Protein AF-A0A914UP60-F1 (afdb_monomer_lite)

pLDDT: mean 73.03, std 19.44, range [35.25, 98.69]

Radius of gyration: 39.08 Å; chains: 1; bounding box: 112×36×97 Å

InterPro domains:
  IPR002557 Chitin binding domain [PF01607] (133-188)
  IPR002557 Chitin binding domain [PS50940] (130-191)
  IPR002557 Chitin binding domain [SM00494] (131-191)
  IPR036508 Chitin binding domain superfamily [SSF57625] (130-190)

Organism: NCBI:txid2011161

Secondary structure (DSSP, 8-state):
--SSHHHHHHTTS---------THHHHHHHHHHHHHHHHHHHHHHHHHHHHHHHHHHHHHHHHHHHHHHHHHHHHHHHHHHHHHHHTS----PPPPP-PPP----PPPPPPPPPP---TT-SSSHHHHHHTTTTTS-TT-EEE-SS-TTSSEEEEEETTEEEEEEPPTT-EEETTTTEEE-GGG-S-SS---------

Foldseek 3Di:
DPPPPVVVVVVPPPPPDDPPDPPPPVVVVVVVVVVVVVVVVVVVVVVVVVVVVVVVVVVVVVVVVVVVVVVVVVVVVVVVVVVVVVPPDDDPPDDDDDDDDDDDDDDDDDDDDDPPPDPVLPPVQVVLQQQVQQPPDQQDKAFRQSDLQQQWIWGHHPSGTDIDGDDPQWGQDRVVSHTDHPVVHPGSHPPSPPDPDD

Sequence (198 aa):
MRLHWTIVVLAAIGLTGIPFADGSLCCDRAHDDISELLHRKDELRREYKYVKKETKQLKEKLRDLIAHQERQWREIEKERAELEQNGLDGPRGEDGVEGPEGDPGQPGDQGPPGKCRDKRMIEEKAIANTHACVSSPSGTLLPNCADCTGETYIECNDNSPSVASCAAGLVWNAALNECDHPSNVINTCPSCSLDHDH

Structure (mmCIF, N/CA/C/O backbone):
data_AF-A0A914UP60-F1
#
_entry.id   AF-A0A914UP60-F1
#
loop_
_atom_site.group_PDB
_atom_site.id
_atom_site.type_symbol
_atom_site.label_atom_id
_atom_site.label_alt_id
_atom_site.label_comp_id
_atom_site.label_asym_id
_atom_site.label_entity_id
_atom_site.label_seq_id
_atom_site.pdbx_PDB_ins_code
_atom_site.Cartn_x
_atom_site.Cartn_y
_atom_site.Cartn_z
_atom_site.occupancy
_atom_site.B_iso_or_equiv
_atom_site.auth_seq_id
_atom_site.auth_comp_id
_atom_site.auth_asym_id
_atom_site.auth_atom_id
_atom_site.pdbx_PDB_model_num
ATOM 1 N N . MET A 1 1 ? 60.418 -18.256 -14.118 1.00 54.16 1 MET A N 1
ATOM 2 C CA . MET A 1 1 ? 60.785 -19.124 -15.264 1.00 54.16 1 MET A CA 1
ATOM 3 C C . MET A 1 1 ? 59.638 -20.084 -15.626 1.00 54.16 1 MET A C 1
ATOM 5 O O . MET A 1 1 ? 59.788 -21.288 -15.493 1.00 54.16 1 MET A O 1
ATOM 9 N N . ARG A 1 2 ? 58.468 -19.571 -16.044 1.00 54.56 2 ARG A N 1
ATOM 10 C CA . ARG A 1 2 ? 57.309 -20.383 -16.494 1.00 54.56 2 ARG A CA 1
ATOM 11 C C . ARG A 1 2 ? 56.468 -19.683 -17.584 1.00 54.56 2 ARG A C 1
ATOM 13 O O . ARG A 1 2 ? 55.285 -19.951 -17.705 1.00 54.56 2 ARG A O 1
ATOM 20 N N . LEU A 1 3 ? 57.065 -18.772 -18.361 1.00 47.09 3 LEU A N 1
ATOM 21 C CA . LEU A 1 3 ? 56.379 -18.085 -19.474 1.00 47.09 3 LEU A CA 1
ATOM 22 C C . LEU A 1 3 ? 56.998 -18.349 -20.860 1.00 47.09 3 LEU A C 1
ATOM 24 O O . LEU A 1 3 ? 56.424 -17.944 -21.858 1.00 47.09 3 LEU A O 1
ATOM 28 N N . HIS A 1 4 ? 58.133 -19.052 -20.953 1.00 51.31 4 HIS A N 1
ATOM 29 C CA . HIS A 1 4 ? 58.762 -19.357 -22.249 1.00 51.31 4 HIS A CA 1
ATOM 30 C C . HIS A 1 4 ? 58.269 -20.655 -22.903 1.00 51.31 4 HIS A C 1
ATOM 32 O O . HIS A 1 4 ? 58.479 -20.845 -24.094 1.00 51.31 4 HIS A O 1
ATOM 38 N N . TRP A 1 5 ? 57.605 -21.548 -22.164 1.00 42.41 5 TRP A N 1
ATOM 39 C CA . TRP A 1 5 ? 57.247 -22.868 -22.699 1.00 42.4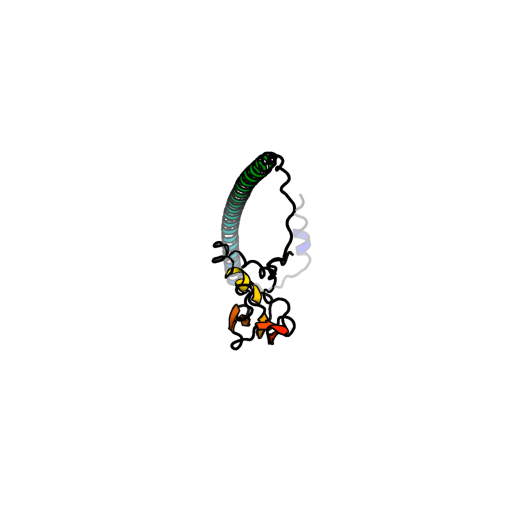1 5 TRP A CA 1
ATOM 40 C C . TRP A 1 5 ? 55.955 -22.876 -23.528 1.00 42.41 5 TRP A C 1
ATOM 42 O O . TRP A 1 5 ? 55.806 -23.708 -24.414 1.00 42.41 5 TRP A O 1
ATOM 52 N N . THR A 1 6 ? 55.040 -21.931 -23.308 1.00 53.69 6 THR A N 1
ATOM 53 C CA . THR A 1 6 ? 53.770 -21.869 -24.053 1.00 53.69 6 THR A CA 1
ATOM 54 C C . THR A 1 6 ? 53.926 -21.293 -25.460 1.00 53.69 6 THR A C 1
ATOM 56 O O . THR A 1 6 ? 53.177 -21.672 -26.355 1.00 53.69 6 THR A O 1
ATOM 59 N N . ILE A 1 7 ? 54.921 -20.431 -25.690 1.00 52.19 7 ILE A N 1
ATOM 60 C CA . ILE A 1 7 ? 55.124 -19.776 -26.992 1.00 52.19 7 ILE A CA 1
ATOM 61 C C . ILE A 1 7 ? 55.746 -20.741 -28.017 1.00 52.19 7 ILE A C 1
ATOM 63 O O . ILE A 1 7 ? 55.424 -20.674 -29.199 1.00 52.19 7 ILE A O 1
ATOM 67 N N . VAL A 1 8 ? 56.571 -21.699 -27.580 1.00 53.38 8 VAL A N 1
ATOM 68 C CA . VAL A 1 8 ? 57.235 -22.652 -28.490 1.00 53.38 8 VAL A CA 1
ATOM 69 C C . VAL A 1 8 ? 56.276 -23.735 -29.012 1.00 53.38 8 VAL A C 1
ATOM 71 O O . VAL A 1 8 ? 56.452 -24.216 -30.126 1.00 53.38 8 VAL A O 1
ATOM 74 N N . VAL A 1 9 ? 55.218 -24.084 -28.270 1.00 52.81 9 VAL A N 1
ATOM 75 C CA . VAL A 1 9 ? 54.271 -25.143 -28.684 1.00 52.81 9 VAL A CA 1
ATOM 76 C C . VAL A 1 9 ? 53.315 -24.677 -29.793 1.00 52.81 9 VAL A C 1
ATOM 78 O O . VAL A 1 9 ? 52.908 -25.482 -30.627 1.00 52.81 9 VAL A O 1
ATOM 81 N N . LEU A 1 10 ? 53.004 -23.379 -29.878 1.00 48.88 10 LEU A N 1
ATOM 82 C CA . LEU A 1 10 ? 52.095 -22.852 -30.906 1.00 48.88 10 LEU A CA 1
ATOM 83 C C . LEU A 1 10 ? 52.750 -22.679 -32.287 1.00 48.88 10 LEU A C 1
ATOM 85 O O . LEU A 1 10 ? 52.041 -22.600 -33.285 1.00 48.88 10 LEU A O 1
ATOM 89 N N . ALA A 1 11 ? 54.084 -22.685 -32.379 1.00 47.03 11 ALA A N 1
ATOM 90 C CA . ALA A 1 11 ? 54.797 -22.538 -33.651 1.00 47.03 11 ALA A CA 1
ATOM 91 C C . ALA A 1 11 ? 54.878 -23.838 -34.486 1.00 47.03 11 ALA A C 1
ATOM 93 O O . ALA A 1 11 ? 55.312 -23.794 -35.634 1.00 47.03 11 ALA A O 1
ATOM 94 N N . ALA A 1 12 ? 54.458 -24.989 -33.943 1.00 50.88 12 ALA A N 1
ATOM 95 C CA . ALA A 1 12 ? 54.567 -26.292 -34.612 1.00 50.88 12 ALA A CA 1
ATOM 96 C C . ALA A 1 12 ? 53.311 -26.719 -35.401 1.00 50.88 12 ALA A C 1
ATOM 98 O O . ALA A 1 12 ? 53.366 -27.684 -36.161 1.00 50.88 12 ALA A O 1
ATOM 99 N N . ILE A 1 13 ? 52.182 -26.016 -35.263 1.00 55.97 13 ILE A N 1
ATOM 100 C CA . ILE A 1 13 ? 50.924 -26.356 -35.950 1.00 55.97 13 ILE A CA 1
ATOM 101 C C . ILE A 1 13 ? 50.761 -25.447 -37.167 1.00 55.97 13 ILE A C 1
ATOM 103 O O . ILE A 1 13 ? 49.903 -24.575 -37.159 1.00 55.97 13 ILE A O 1
ATOM 107 N N . GLY A 1 14 ? 51.622 -25.616 -38.177 1.00 51.88 14 GLY A N 1
ATOM 108 C CA . GLY A 1 14 ? 51.699 -24.805 -39.400 1.00 51.88 14 GLY A CA 1
ATOM 109 C C . GLY A 1 14 ? 50.353 -24.331 -39.969 1.00 51.88 14 GLY A C 1
ATOM 110 O O . GLY A 1 14 ? 49.806 -24.928 -40.888 1.00 51.88 14 GLY A O 1
ATOM 111 N N . LEU A 1 15 ? 49.869 -23.201 -39.455 1.00 52.25 15 LEU A N 1
ATOM 112 C CA . LEU A 1 15 ? 48.761 -22.408 -39.972 1.00 52.25 15 LEU A CA 1
ATOM 113 C C . LEU A 1 15 ? 49.345 -21.108 -40.529 1.00 52.25 15 LEU A C 1
ATOM 115 O O . LEU A 1 15 ? 48.991 -20.003 -40.130 1.00 52.25 15 LEU A O 1
ATOM 119 N N . THR A 1 16 ? 50.296 -21.237 -41.453 1.00 55.91 16 THR A N 1
ATOM 120 C CA . THR A 1 16 ? 50.686 -20.135 -42.334 1.00 55.91 16 THR A CA 1
ATOM 121 C C . THR A 1 16 ? 49.675 -20.085 -43.471 1.00 55.91 16 THR A C 1
ATOM 123 O O . THR A 1 16 ? 49.821 -20.794 -44.464 1.00 55.91 16 THR A O 1
ATOM 126 N N . GLY A 1 17 ? 48.612 -19.300 -43.309 1.00 54.69 17 GLY A N 1
ATOM 127 C CA . GLY A 1 17 ? 47.609 -19.182 -44.366 1.00 54.69 17 GLY A CA 1
ATOM 128 C C . GLY A 1 17 ? 46.299 -18.534 -43.952 1.00 54.69 17 GLY A C 1
ATOM 129 O O . GLY A 1 17 ? 45.246 -19.062 -44.284 1.00 54.69 17 GLY A O 1
ATOM 130 N N . ILE A 1 18 ? 46.341 -17.400 -43.251 1.00 55.44 18 ILE A N 1
ATOM 131 C CA . ILE A 1 18 ? 45.210 -16.467 -43.266 1.00 55.44 18 ILE A CA 1
ATOM 132 C C . ILE A 1 18 ? 45.688 -15.240 -44.048 1.00 55.44 18 ILE A C 1
ATOM 134 O O . ILE A 1 18 ? 46.679 -14.629 -43.640 1.00 55.44 18 ILE A O 1
ATOM 138 N N . PRO A 1 19 ? 45.062 -14.897 -45.188 1.00 45.53 19 PRO A N 1
ATOM 139 C CA . PRO A 1 19 ? 45.378 -13.660 -45.880 1.00 45.53 19 PRO A CA 1
ATOM 140 C C . PRO A 1 19 ? 45.016 -12.500 -44.950 1.00 45.53 19 PRO A C 1
ATOM 142 O O . PRO A 1 19 ? 43.855 -12.330 -44.580 1.00 45.53 19 PRO A O 1
ATOM 145 N N . PHE A 1 20 ? 46.023 -11.722 -44.553 1.00 46.06 20 PHE A N 1
ATOM 146 C CA . PHE A 1 20 ? 45.840 -10.418 -43.929 1.00 46.06 20 PHE A CA 1
ATOM 147 C C . PHE A 1 20 ? 45.213 -9.489 -44.975 1.00 46.06 20 PHE A C 1
ATOM 149 O O . PHE A 1 20 ? 45.908 -8.775 -45.688 1.00 46.06 20 PHE A O 1
ATOM 156 N N . ALA A 1 21 ? 43.890 -9.561 -45.112 1.00 46.44 21 ALA A N 1
ATOM 157 C CA . ALA A 1 21 ? 43.111 -8.455 -45.636 1.00 46.44 21 ALA A CA 1
ATOM 158 C C . ALA A 1 21 ? 43.209 -7.321 -44.608 1.00 46.44 21 ALA A C 1
ATOM 160 O O . ALA A 1 21 ? 42.992 -7.563 -43.421 1.00 46.44 21 ALA A O 1
ATOM 161 N N . ASP A 1 22 ? 43.601 -6.136 -45.071 1.00 50.47 22 ASP A N 1
ATOM 162 C CA . ASP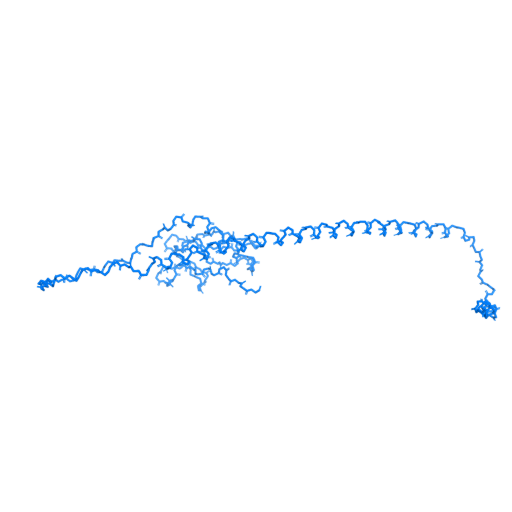 A 1 22 ? 43.801 -4.884 -44.334 1.00 50.47 22 ASP A CA 1
ATOM 163 C C . ASP A 1 22 ? 42.965 -4.762 -43.043 1.00 50.47 22 ASP A C 1
ATOM 165 O O . ASP A 1 22 ? 41.836 -4.272 -43.022 1.00 50.47 22 ASP A O 1
ATOM 169 N N . GLY A 1 23 ? 43.548 -5.220 -41.931 1.00 51.03 23 GLY A N 1
ATOM 170 C CA . GLY A 1 23 ? 42.900 -5.354 -40.624 1.00 51.03 23 GLY A CA 1
ATOM 171 C C . GLY A 1 23 ? 42.787 -4.057 -39.819 1.00 51.03 23 GLY A C 1
ATOM 172 O O . GLY A 1 23 ? 42.570 -4.120 -38.613 1.00 51.03 23 GLY A O 1
ATOM 173 N N . SER A 1 24 ? 42.953 -2.887 -40.444 1.00 54.34 24 SER A N 1
ATOM 174 C CA . SER A 1 24 ? 42.925 -1.609 -39.719 1.00 54.34 24 SER A CA 1
ATOM 175 C C . SER A 1 24 ? 41.502 -1.191 -39.340 1.00 54.34 24 SER A C 1
ATOM 177 O O . SER A 1 24 ? 41.273 -0.777 -38.212 1.00 54.34 24 SER A O 1
ATOM 179 N N . LEU A 1 25 ? 40.514 -1.353 -40.231 1.00 51.56 25 LEU A N 1
ATOM 180 C CA . LEU A 1 25 ? 39.163 -0.821 -39.986 1.00 51.56 25 LEU A CA 1
ATOM 181 C C . LEU A 1 25 ? 38.314 -1.648 -38.999 1.00 51.56 25 LEU A C 1
ATOM 183 O O . LEU A 1 25 ? 37.381 -1.111 -38.405 1.00 51.56 25 LEU A O 1
ATOM 187 N N . CYS A 1 26 ? 38.603 -2.941 -38.814 1.00 52.59 26 CYS A N 1
ATOM 188 C CA . CYS A 1 26 ? 37.838 -3.796 -37.893 1.00 52.59 26 CYS A CA 1
ATOM 189 C C . CYS A 1 26 ? 38.282 -3.653 -36.428 1.00 52.59 26 CYS A C 1
ATOM 191 O O . CYS A 1 26 ? 37.467 -3.858 -35.530 1.00 52.59 26 CYS A O 1
ATOM 193 N N . CYS A 1 27 ? 39.546 -3.296 -36.178 1.00 52.31 27 CYS A N 1
ATOM 194 C CA . CYS A 1 27 ? 40.076 -3.130 -34.823 1.00 52.31 27 CYS A CA 1
ATOM 195 C C . CYS A 1 27 ? 39.638 -1.806 -34.186 1.00 52.31 27 CYS A C 1
ATOM 197 O O . CYS A 1 27 ? 39.293 -1.803 -33.007 1.00 52.31 27 CYS A O 1
ATOM 199 N N . ASP A 1 28 ? 39.582 -0.718 -34.959 1.00 56.38 28 ASP A N 1
ATOM 200 C CA . ASP A 1 28 ? 39.184 0.599 -34.444 1.00 56.38 28 ASP A CA 1
ATOM 201 C C . ASP A 1 28 ? 37.711 0.607 -34.003 1.00 56.38 28 ASP A C 1
ATOM 203 O O . ASP A 1 28 ? 37.394 1.016 -32.889 1.00 56.38 28 ASP A O 1
ATOM 207 N N . ARG A 1 29 ? 36.815 0.021 -34.811 1.00 60.47 29 ARG A N 1
ATOM 208 C CA . ARG A 1 29 ? 35.382 -0.072 -34.485 1.00 60.47 29 ARG A CA 1
ATOM 209 C C . ARG A 1 29 ? 35.111 -0.955 -33.259 1.00 60.47 29 ARG A C 1
ATOM 211 O O . ARG A 1 29 ? 34.313 -0.594 -32.406 1.00 60.47 29 ARG A O 1
ATOM 218 N N . ALA A 1 30 ? 35.825 -2.077 -33.130 1.00 62.19 30 ALA A N 1
ATOM 219 C CA . ALA A 1 30 ? 35.721 -2.941 -31.954 1.00 62.19 30 ALA A CA 1
ATOM 220 C C . ALA A 1 30 ? 36.269 -2.274 -30.676 1.00 62.19 30 ALA A C 1
ATOM 222 O O . ALA A 1 30 ? 35.799 -2.560 -29.575 1.00 62.19 30 ALA A O 1
ATOM 223 N N . HIS A 1 31 ? 37.263 -1.392 -30.801 1.00 66.62 31 HIS A N 1
ATOM 224 C CA . HIS A 1 31 ? 37.817 -0.650 -29.672 1.00 66.62 31 HIS A CA 1
ATOM 225 C C . HIS A 1 31 ? 36.874 0.474 -29.207 1.00 66.62 31 HIS A C 1
ATOM 227 O O . HIS A 1 31 ? 36.697 0.662 -27.999 1.00 66.62 31 HIS A O 1
ATOM 233 N N . ASP A 1 32 ? 36.212 1.154 -30.148 1.00 72.81 32 ASP A N 1
ATOM 234 C CA . ASP A 1 32 ? 35.167 2.142 -29.860 1.00 72.81 32 ASP A CA 1
ATOM 235 C C . ASP A 1 32 ? 33.971 1.499 -29.131 1.00 72.81 32 ASP A C 1
ATOM 237 O O . ASP A 1 32 ? 33.555 1.997 -28.080 1.00 72.81 32 ASP A O 1
ATOM 241 N N . ASP A 1 33 ? 33.512 0.327 -29.589 1.00 84.88 33 ASP A N 1
ATOM 242 C CA . ASP A 1 33 ? 32.423 -0.431 -28.951 1.00 84.88 33 ASP A CA 1
ATOM 243 C C . ASP A 1 33 ? 32.765 -0.835 -27.498 1.00 84.88 33 ASP A C 1
ATOM 245 O O . ASP A 1 33 ? 31.930 -0.766 -26.590 1.00 84.88 33 ASP A O 1
ATOM 249 N N . ILE A 1 34 ? 34.017 -1.228 -27.229 1.00 90.25 34 ILE A N 1
ATOM 250 C CA . ILE A 1 34 ? 34.476 -1.568 -25.870 1.00 90.25 34 ILE A CA 1
ATOM 251 C C . ILE A 1 34 ? 34.506 -0.324 -24.972 1.00 90.25 34 ILE A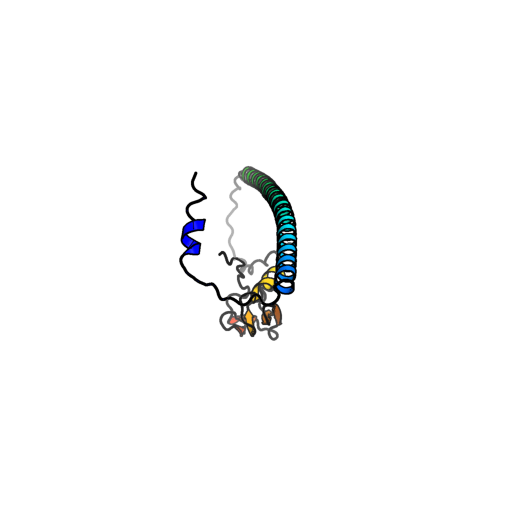 C 1
ATOM 253 O O . ILE A 1 34 ? 34.123 -0.401 -23.799 1.00 90.25 34 ILE A O 1
ATOM 257 N N . SER A 1 35 ? 34.951 0.818 -25.500 1.00 91.88 35 SER A N 1
ATOM 258 C CA . SER A 1 35 ? 34.985 2.083 -24.760 1.00 91.88 35 SER A CA 1
ATOM 259 C C . SER A 1 35 ? 33.579 2.535 -24.352 1.00 91.88 35 SER A C 1
ATOM 261 O O . SER A 1 35 ? 33.370 2.928 -23.198 1.00 91.88 35 SER A O 1
ATOM 263 N N . GLU A 1 36 ? 32.595 2.403 -25.246 1.00 93.12 36 GLU A N 1
ATOM 264 C CA . GLU A 1 36 ? 31.188 2.705 -24.958 1.00 93.12 36 GLU A CA 1
ATOM 265 C C . GLU A 1 36 ? 30.628 1.799 -23.848 1.00 93.12 36 GLU A C 1
ATOM 267 O O . GLU A 1 36 ? 30.038 2.278 -22.872 1.00 93.12 36 GLU A O 1
ATOM 272 N N . LEU A 1 37 ? 30.885 0.489 -23.920 1.00 94.56 37 LEU A N 1
ATOM 273 C CA . LEU A 1 37 ? 30.450 -0.462 -22.890 1.00 94.56 37 LEU A CA 1
ATOM 274 C C . LEU A 1 37 ? 31.082 -0.181 -21.519 1.00 94.56 37 LEU A C 1
ATOM 276 O O . LEU A 1 37 ? 30.426 -0.339 -20.483 1.00 94.56 37 LEU A O 1
ATOM 280 N N . LEU A 1 38 ? 32.344 0.252 -21.484 1.00 95.31 38 LEU A N 1
ATOM 281 C CA . LEU A 1 38 ? 33.010 0.651 -20.245 1.00 95.31 38 LEU A CA 1
ATOM 282 C C . LEU A 1 38 ? 32.380 1.908 -19.636 1.00 95.31 38 LEU A C 1
ATOM 284 O O . LEU A 1 38 ? 32.124 1.916 -18.428 1.00 95.31 38 LEU A O 1
ATOM 288 N N . HIS A 1 39 ? 32.054 2.911 -20.455 1.00 95.56 39 HIS A N 1
ATOM 289 C CA . HIS A 1 39 ? 31.345 4.108 -19.996 1.00 95.56 39 HIS A CA 1
ATOM 290 C C . HIS A 1 39 ? 29.968 3.761 -19.426 1.00 95.56 39 HIS A C 1
ATOM 292 O O . HIS A 1 39 ? 29.647 4.170 -18.307 1.00 95.56 39 HIS A O 1
ATOM 298 N N . ARG A 1 40 ? 29.197 2.922 -20.127 1.00 96.69 40 ARG A N 1
ATOM 299 C CA . ARG A 1 40 ? 27.877 2.468 -19.667 1.00 96.69 40 ARG A CA 1
ATOM 300 C C . ARG A 1 40 ? 27.954 1.674 -18.361 1.00 96.69 40 ARG A C 1
ATOM 302 O O . ARG A 1 40 ? 27.116 1.832 -17.475 1.00 96.69 40 ARG A O 1
ATOM 309 N N . LYS A 1 41 ? 28.991 0.849 -18.184 1.00 97.75 41 LYS A N 1
ATOM 310 C CA . LYS A 1 41 ? 29.247 0.133 -16.922 1.00 97.75 41 LYS A CA 1
ATOM 311 C C . LYS A 1 41 ? 29.517 1.096 -15.762 1.00 97.75 41 LYS A C 1
ATOM 313 O O . LYS A 1 41 ? 29.036 0.862 -14.651 1.00 97.75 41 LYS A O 1
ATOM 318 N N . ASP A 1 42 ? 30.295 2.152 -15.987 1.00 98.12 42 ASP A N 1
ATOM 319 C CA . ASP A 1 42 ? 30.605 3.139 -14.948 1.00 98.12 42 ASP A CA 1
ATOM 320 C C . ASP A 1 42 ? 29.427 4.074 -14.640 1.00 98.12 42 ASP A C 1
ATOM 322 O O . ASP A 1 42 ? 29.268 4.509 -13.495 1.00 98.12 42 ASP A O 1
ATOM 326 N N . GLU A 1 43 ? 28.561 4.341 -15.615 1.00 98.19 43 GLU A N 1
ATOM 327 C CA . GLU A 1 43 ? 27.261 4.985 -15.410 1.00 98.19 43 GLU A CA 1
ATOM 328 C C . GLU A 1 43 ? 26.344 4.131 -14.525 1.00 98.19 43 GLU A C 1
ATOM 330 O O . GLU A 1 43 ? 25.993 4.563 -13.426 1.00 98.19 43 GLU A O 1
ATOM 335 N N . LEU A 1 44 ? 26.093 2.871 -14.898 1.00 98.12 44 LEU A N 1
ATOM 336 C CA . LEU A 1 44 ? 25.286 1.939 -14.097 1.00 98.12 44 LEU A CA 1
ATOM 337 C C . LEU A 1 44 ? 25.841 1.755 -12.679 1.00 98.12 44 LEU A C 1
ATOM 339 O O . LEU A 1 44 ? 25.097 1.654 -11.703 1.00 98.12 44 LEU A O 1
ATOM 343 N N . ARG A 1 45 ? 27.169 1.748 -12.521 1.00 98.44 45 ARG A N 1
ATOM 344 C CA . ARG A 1 45 ? 27.815 1.686 -11.203 1.00 98.44 45 ARG A CA 1
ATOM 345 C C . ARG A 1 45 ? 27.507 2.921 -10.351 1.00 98.44 45 ARG A C 1
ATOM 347 O O . ARG A 1 45 ? 27.404 2.791 -9.127 1.00 98.44 45 ARG A O 1
ATOM 354 N N . ARG A 1 46 ? 27.408 4.111 -10.949 1.00 98.38 46 ARG A N 1
ATOM 355 C CA . ARG A 1 46 ? 27.039 5.350 -10.244 1.00 98.38 46 ARG A CA 1
ATOM 356 C C . ARG A 1 46 ? 25.567 5.334 -9.852 1.00 98.38 46 ARG A C 1
ATOM 358 O O . ARG A 1 46 ? 25.270 5.585 -8.684 1.00 98.38 46 ARG A O 1
ATOM 365 N N . GLU A 1 47 ? 24.687 4.946 -10.767 1.00 98.25 47 GLU A N 1
ATOM 366 C CA . GLU A 1 47 ? 23.253 4.808 -10.493 1.00 98.25 47 GLU A CA 1
ATOM 367 C C . GLU A 1 47 ? 22.984 3.785 -9.389 1.00 98.25 47 GLU A C 1
ATOM 369 O O . GLU A 1 47 ? 22.311 4.090 -8.407 1.00 98.25 47 GLU A O 1
ATOM 374 N N . TYR A 1 48 ? 23.610 2.608 -9.461 1.00 98.06 48 TYR A N 1
ATOM 375 C CA . TYR A 1 48 ? 23.490 1.590 -8.420 1.00 98.06 48 TYR A CA 1
ATOM 376 C C . TYR A 1 48 ? 23.905 2.121 -7.040 1.00 98.06 48 TYR A C 1
ATOM 378 O O . TYR A 1 48 ? 23.240 1.860 -6.035 1.00 98.06 48 TYR A O 1
ATOM 386 N N . LYS A 1 49 ? 24.996 2.898 -6.964 1.00 98.69 49 LYS A N 1
ATOM 387 C CA . LYS A 1 49 ? 25.433 3.525 -5.706 1.00 98.69 49 LYS A CA 1
ATOM 388 C C . LYS A 1 49 ? 24.409 4.536 -5.190 1.00 98.69 49 LYS A C 1
ATOM 390 O O . LYS A 1 49 ? 24.177 4.577 -3.980 1.00 98.69 49 LYS A O 1
ATOM 395 N N . TYR A 1 50 ? 23.817 5.326 -6.081 1.00 98.12 50 TYR A N 1
ATOM 396 C CA . TYR A 1 50 ? 22.782 6.296 -5.741 1.00 98.12 50 TYR A CA 1
ATOM 397 C C . TYR A 1 50 ? 21.527 5.602 -5.192 1.00 98.12 50 TYR A C 1
ATOM 399 O O . TYR A 1 50 ? 21.152 5.837 -4.043 1.00 98.12 50 TYR A O 1
ATOM 407 N N . VAL A 1 51 ? 20.972 4.643 -5.935 1.00 98.50 51 VAL A N 1
ATOM 408 C CA . VAL A 1 51 ? 19.784 3.869 -5.534 1.00 98.50 51 VAL A CA 1
ATOM 409 C C . VAL A 1 51 ? 20.017 3.134 -4.213 1.00 98.50 51 VAL A C 1
ATOM 411 O O . VAL A 1 51 ? 19.166 3.138 -3.320 1.00 98.50 51 VAL A O 1
ATOM 414 N N . LYS A 1 52 ? 21.202 2.540 -4.026 1.00 98.56 52 LYS A N 1
ATOM 415 C CA . LYS A 1 52 ? 21.576 1.881 -2.766 1.00 98.56 52 LYS A CA 1
ATOM 416 C C . LYS A 1 52 ? 21.572 2.853 -1.582 1.00 98.56 52 LYS A C 1
ATOM 418 O O . LYS A 1 52 ? 21.164 2.470 -0.483 1.00 98.56 52 LYS A O 1
ATOM 423 N N . LYS A 1 53 ? 22.024 4.095 -1.785 1.00 98.50 53 LYS A N 1
ATOM 424 C CA . LYS A 1 53 ? 22.004 5.145 -0.758 1.00 98.50 53 LYS A CA 1
ATOM 425 C C . LYS A 1 53 ? 20.571 5.546 -0.416 1.00 98.50 53 LYS A C 1
ATOM 427 O O . LYS A 1 53 ? 20.237 5.560 0.767 1.00 98.50 53 LYS A O 1
ATOM 432 N N . GLU A 1 54 ? 19.734 5.813 -1.413 1.00 98.31 54 GLU A N 1
ATOM 433 C CA . GLU A 1 54 ? 18.328 6.175 -1.189 1.00 98.31 54 GLU A CA 1
ATOM 434 C C . GLU A 1 54 ? 17.552 5.056 -0.503 1.00 98.31 54 GLU A C 1
ATOM 436 O O . GLU A 1 54 ? 16.849 5.299 0.472 1.00 98.31 54 GLU A O 1
ATOM 441 N N . THR A 1 55 ? 17.762 3.806 -0.917 1.00 98.31 55 THR A N 1
ATOM 442 C CA . THR A 1 55 ? 17.118 2.646 -0.289 1.00 98.31 55 THR A CA 1
ATOM 443 C C . THR A 1 55 ? 17.523 2.521 1.180 1.00 98.31 55 THR A C 1
ATOM 445 O O . THR A 1 55 ? 16.690 2.221 2.032 1.00 98.31 55 THR A O 1
ATOM 448 N N . LYS A 1 56 ? 18.796 2.779 1.515 1.00 98.62 56 LYS A N 1
ATOM 449 C CA . LYS A 1 56 ? 19.250 2.795 2.913 1.00 98.62 56 LYS A CA 1
ATOM 450 C C . LYS A 1 56 ? 18.550 3.898 3.711 1.00 98.62 56 LYS A C 1
ATOM 452 O O . LYS A 1 56 ? 18.112 3.639 4.827 1.00 98.62 56 LYS A O 1
ATOM 457 N N . GLN A 1 57 ? 18.433 5.096 3.142 1.00 98.56 57 GLN A N 1
ATOM 458 C CA . GLN A 1 57 ? 17.741 6.216 3.784 1.00 98.56 57 GLN A CA 1
ATOM 459 C C . GLN A 1 57 ? 16.251 5.927 3.979 1.00 98.56 57 GLN A C 1
ATOM 461 O O . GLN A 1 57 ? 15.720 6.171 5.057 1.00 98.56 57 GLN A O 1
ATOM 466 N N . LEU A 1 58 ? 15.589 5.358 2.973 1.00 98.44 58 LEU A N 1
ATOM 467 C CA . LEU A 1 58 ? 14.179 4.992 3.048 1.00 98.44 58 LEU A CA 1
ATOM 468 C C . LEU A 1 58 ? 13.935 3.907 4.104 1.00 98.44 58 LEU A C 1
ATOM 470 O O . LEU A 1 58 ? 12.990 4.010 4.878 1.00 98.44 58 LEU A O 1
ATOM 474 N N . LYS A 1 59 ? 14.827 2.914 4.204 1.00 98.62 59 LYS A N 1
ATOM 475 C CA . LYS A 1 59 ? 14.777 1.891 5.261 1.00 98.62 59 LYS A CA 1
ATOM 476 C C . LYS A 1 59 ? 14.976 2.456 6.667 1.00 98.62 59 LYS A C 1
ATOM 478 O O . LYS A 1 59 ? 14.467 1.875 7.619 1.00 98.62 59 LYS A O 1
ATOM 483 N N . GLU A 1 60 ? 15.753 3.525 6.829 1.00 98.69 60 GLU A N 1
ATOM 484 C CA . GLU A 1 60 ? 15.866 4.223 8.119 1.00 98.69 60 GLU A CA 1
ATOM 485 C C . GLU A 1 60 ? 14.561 4.955 8.442 1.00 98.69 60 GLU A C 1
ATOM 487 O O . GLU A 1 60 ? 13.965 4.698 9.479 1.00 98.69 60 GLU A O 1
ATOM 492 N N . LYS A 1 61 ? 14.039 5.744 7.492 1.00 98.56 61 LYS A N 1
ATOM 493 C CA . LYS A 1 61 ? 12.757 6.450 7.652 1.00 98.56 61 LYS A CA 1
ATOM 494 C C . LYS A 1 61 ? 11.605 5.504 7.991 1.00 98.56 61 LYS A C 1
ATOM 496 O O . LYS A 1 61 ? 10.782 5.820 8.840 1.00 98.56 61 LYS A O 1
ATOM 501 N N . LEU A 1 62 ? 11.548 4.341 7.341 1.00 98.38 62 LEU A N 1
ATOM 502 C CA . LEU A 1 62 ? 10.531 3.332 7.623 1.00 98.38 62 LEU A CA 1
ATOM 503 C C . LEU A 1 62 ? 10.663 2.774 9.047 1.00 98.38 62 LEU A C 1
ATOM 505 O O . LEU A 1 62 ? 9.656 2.618 9.729 1.00 98.38 62 LEU A O 1
ATOM 509 N N . ARG A 1 63 ? 11.891 2.518 9.518 1.00 98.50 63 ARG A N 1
ATOM 510 C CA . ARG A 1 63 ? 12.131 2.086 10.903 1.00 98.50 63 ARG A CA 1
ATOM 511 C C . ARG A 1 63 ? 11.697 3.147 11.911 1.00 98.50 63 ARG A C 1
ATOM 513 O O . ARG A 1 63 ? 11.052 2.799 12.895 1.00 98.50 63 ARG A O 1
ATOM 520 N N . ASP A 1 64 ? 11.976 4.419 11.639 1.00 98.50 64 ASP A N 1
ATOM 521 C CA . ASP A 1 64 ? 11.545 5.526 12.497 1.00 98.50 64 ASP A CA 1
ATOM 522 C C . ASP A 1 64 ? 10.015 5.648 12.559 1.00 98.50 64 ASP A C 1
ATOM 524 O O . ASP A 1 64 ? 9.457 5.860 13.639 1.00 98.50 64 ASP A O 1
ATOM 528 N N . LEU A 1 65 ? 9.332 5.473 11.421 1.00 98.56 65 LEU A N 1
ATOM 529 C CA . LEU A 1 65 ? 7.868 5.479 11.339 1.00 98.56 65 LEU A CA 1
ATOM 530 C C . LEU A 1 65 ? 7.244 4.326 12.131 1.00 98.56 65 LEU A C 1
ATOM 532 O O . LEU A 1 65 ? 6.325 4.561 12.914 1.00 98.56 65 LEU A O 1
ATOM 536 N N . ILE A 1 66 ? 7.767 3.106 11.982 1.00 98.38 66 ILE A N 1
ATOM 537 C CA . ILE A 1 66 ? 7.301 1.938 12.747 1.00 98.38 66 ILE A CA 1
ATOM 538 C C . ILE A 1 66 ? 7.509 2.180 14.245 1.00 98.38 66 ILE A C 1
ATOM 540 O O . ILE A 1 66 ? 6.573 2.055 15.030 1.00 98.38 66 ILE A O 1
ATOM 544 N N . ALA A 1 67 ? 8.702 2.631 14.643 1.00 98.31 67 ALA A N 1
ATOM 545 C CA . ALA A 1 67 ? 8.992 2.935 16.039 1.00 98.31 67 ALA A CA 1
ATOM 546 C C . ALA A 1 67 ? 8.086 4.046 16.596 1.00 98.31 67 ALA A C 1
ATOM 548 O O . ALA A 1 67 ? 7.767 4.047 17.786 1.00 98.31 67 ALA A O 1
ATOM 549 N N . HIS A 1 68 ? 7.689 5.019 15.770 1.00 98.38 68 HIS A N 1
ATOM 550 C CA . HIS A 1 68 ? 6.722 6.039 16.161 1.00 98.38 68 HIS A CA 1
ATOM 551 C C . HIS A 1 68 ? 5.328 5.448 16.381 1.00 98.38 68 HIS A C 1
ATOM 553 O O . HIS A 1 68 ? 4.737 5.720 17.425 1.00 98.38 68 HIS A O 1
ATOM 559 N N . GLN A 1 69 ? 4.836 4.607 15.468 1.00 98.12 69 GLN A N 1
ATOM 560 C CA . GLN A 1 69 ? 3.542 3.945 15.641 1.00 98.12 69 GLN A CA 1
ATOM 561 C C . GLN A 1 69 ? 3.510 3.060 16.887 1.00 98.12 69 GLN A C 1
ATOM 563 O O . GLN A 1 69 ? 2.570 3.155 17.668 1.00 98.12 69 GLN A O 1
ATOM 568 N N . GLU A 1 70 ? 4.557 2.275 17.143 1.00 97.62 70 GLU A N 1
ATOM 569 C CA . GLU A 1 70 ? 4.644 1.463 18.362 1.00 97.62 70 GLU A CA 1
ATOM 570 C C . GLU A 1 70 ? 4.578 2.311 19.638 1.00 97.62 70 GLU A C 1
ATOM 572 O O . GLU A 1 70 ? 3.968 1.902 20.622 1.00 97.62 70 GLU A O 1
ATOM 577 N N . ARG A 1 71 ? 5.186 3.508 19.643 1.00 98.25 71 ARG A N 1
ATOM 578 C CA . ARG A 1 71 ? 5.064 4.428 20.785 1.00 98.25 71 ARG A CA 1
ATOM 579 C C . ARG A 1 71 ? 3.626 4.899 20.975 1.00 98.25 71 ARG A C 1
ATOM 581 O O . ARG A 1 71 ? 3.179 4.946 22.110 1.00 98.25 71 ARG A O 1
ATOM 588 N N . GLN A 1 72 ? 2.921 5.240 19.896 1.00 98.25 72 GLN A N 1
ATOM 589 C CA . GLN A 1 72 ? 1.514 5.649 19.977 1.00 98.25 72 GLN A CA 1
ATOM 590 C C . GLN A 1 72 ? 0.632 4.515 20.512 1.00 98.25 72 GLN A C 1
ATOM 592 O O . GLN A 1 72 ? -0.150 4.739 21.430 1.00 98.25 72 GLN A O 1
ATOM 597 N N . TRP A 1 73 ? 0.818 3.289 20.013 1.00 95.31 73 TRP A N 1
ATOM 598 C CA . TRP A 1 73 ? 0.077 2.121 20.492 1.00 95.31 73 TRP A CA 1
ATOM 599 C C . TRP A 1 73 ? 0.290 1.853 21.981 1.00 95.31 73 TRP A C 1
ATOM 601 O O . TRP A 1 73 ? -0.683 1.629 22.692 1.00 95.31 73 TRP A O 1
ATOM 611 N N . ARG A 1 74 ? 1.529 1.964 22.478 1.00 97.62 74 ARG A N 1
ATOM 612 C CA . ARG A 1 74 ? 1.813 1.804 23.914 1.00 97.62 74 ARG A CA 1
ATOM 613 C C . ARG A 1 74 ? 1.093 2.831 24.786 1.00 97.62 74 ARG A C 1
ATOM 615 O O . ARG A 1 74 ? 0.708 2.496 25.899 1.00 97.62 74 ARG A O 1
ATOM 622 N N . GLU A 1 75 ? 0.933 4.072 24.325 1.00 96.75 75 GLU A N 1
ATOM 623 C CA . GLU A 1 75 ? 0.168 5.073 25.084 1.00 96.75 75 GLU A CA 1
ATOM 624 C C . GLU A 1 75 ? -1.331 4.741 25.087 1.00 96.75 75 GLU A C 1
ATOM 626 O O . GLU A 1 75 ? -1.946 4.765 26.147 1.00 96.75 75 GLU A O 1
ATOM 631 N N . ILE A 1 76 ? -1.895 4.305 23.955 1.00 95.69 76 ILE A N 1
ATOM 632 C CA . ILE A 1 76 ? -3.293 3.835 23.884 1.00 95.69 76 ILE A CA 1
ATOM 633 C C . ILE A 1 76 ? -3.526 2.633 24.813 1.00 95.69 76 ILE A C 1
ATOM 635 O O . ILE A 1 76 ? -4.563 2.536 25.466 1.00 95.69 76 ILE A O 1
ATOM 639 N N . GLU A 1 77 ? -2.573 1.702 24.888 1.00 95.50 77 GLU A N 1
ATOM 640 C CA . GLU A 1 77 ? -2.648 0.560 25.806 1.00 95.50 77 GLU A CA 1
ATOM 641 C C . GLU A 1 77 ? -2.631 0.999 27.272 1.00 95.50 77 GLU A C 1
ATOM 643 O O . GLU A 1 77 ? -3.397 0.458 28.070 1.00 95.50 77 GLU A O 1
ATOM 648 N N . LYS A 1 78 ? -1.814 1.998 27.633 1.00 95.25 78 LYS A N 1
ATOM 649 C CA . LYS A 1 78 ? -1.836 2.580 28.984 1.00 95.25 78 LYS A CA 1
ATOM 650 C C . LYS A 1 78 ? -3.179 3.234 29.290 1.00 95.25 78 LYS A C 1
ATOM 652 O O . LYS A 1 78 ? -3.745 2.953 30.339 1.00 95.25 78 LYS A O 1
ATOM 657 N N . GLU A 1 79 ? -3.712 4.042 28.373 1.00 92.69 79 GLU A N 1
ATOM 658 C CA . GLU A 1 79 ? -5.025 4.680 28.539 1.00 92.69 79 GLU A CA 1
ATOM 659 C C . GLU A 1 79 ? -6.140 3.638 28.707 1.00 92.69 79 GLU A C 1
ATOM 661 O O . GLU A 1 79 ? -6.996 3.768 29.583 1.00 92.69 79 GLU A O 1
ATOM 666 N N . ARG A 1 80 ? -6.111 2.556 27.916 1.00 91.38 80 ARG A N 1
ATOM 667 C CA . ARG A 1 80 ? -7.040 1.428 28.070 1.00 91.38 80 ARG A CA 1
ATOM 668 C C . ARG A 1 80 ? -6.903 0.774 29.445 1.00 91.38 80 ARG A C 1
ATOM 670 O O . ARG A 1 80 ? -7.920 0.545 30.093 1.00 91.38 80 ARG A O 1
ATOM 677 N N . ALA A 1 81 ? -5.679 0.498 29.895 1.00 89.12 81 ALA A N 1
ATOM 678 C CA . ALA A 1 81 ? -5.433 -0.117 31.197 1.00 89.12 81 ALA A CA 1
ATOM 679 C C . ALA A 1 81 ? -5.917 0.772 32.361 1.00 89.12 81 ALA A C 1
ATOM 681 O O . ALA A 1 81 ? -6.483 0.266 33.328 1.00 89.12 81 ALA A O 1
ATOM 682 N N . GLU A 1 82 ? -5.758 2.095 32.260 1.00 85.56 82 GLU A N 1
ATOM 683 C C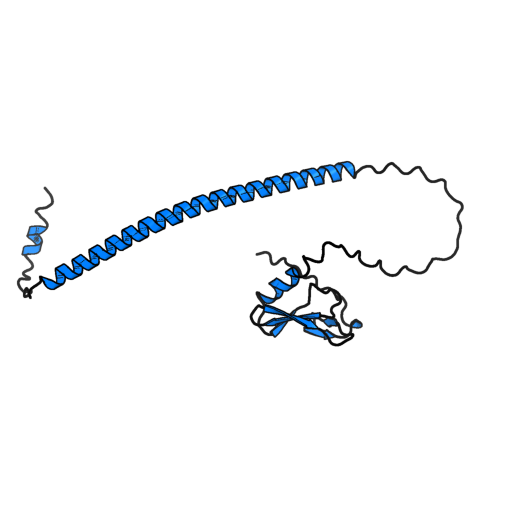A . GLU A 1 82 ? -6.281 3.052 33.245 1.00 85.56 82 GLU A CA 1
ATOM 684 C C . GLU A 1 82 ? -7.817 3.088 33.263 1.00 85.56 82 GLU A C 1
ATOM 686 O O . GLU A 1 82 ? -8.426 3.152 34.333 1.00 85.56 82 GLU A O 1
ATOM 691 N N . LEU A 1 83 ? -8.471 3.013 32.098 1.00 78.31 83 LEU A N 1
ATOM 692 C CA . LEU A 1 83 ? -9.932 2.912 32.014 1.00 78.31 83 LEU A CA 1
ATOM 693 C C . LEU A 1 83 ? -10.450 1.591 32.598 1.00 78.31 83 LEU A C 1
ATOM 695 O O . LEU A 1 83 ? -11.466 1.591 33.291 1.00 78.31 83 LEU A O 1
ATOM 699 N N . GLU A 1 84 ? -9.749 0.482 32.364 1.00 77.81 84 GLU A N 1
ATOM 700 C CA . GLU A 1 84 ? -10.077 -0.820 32.954 1.00 77.81 84 GLU A CA 1
ATOM 701 C C . GLU A 1 84 ? -9.900 -0.811 34.481 1.00 77.81 84 GLU A C 1
ATOM 703 O O . GLU A 1 84 ? -10.735 -1.360 35.198 1.00 77.81 84 GLU A O 1
ATOM 708 N N . GLN A 1 85 ? -8.883 -0.118 35.003 1.00 68.56 85 GLN A N 1
ATOM 709 C CA . GLN A 1 85 ? -8.666 0.026 36.445 1.00 68.56 85 GLN A CA 1
ATOM 710 C C . GLN A 1 85 ? -9.722 0.918 37.122 1.00 68.56 85 GLN A C 1
ATOM 712 O O . GLN A 1 85 ? -10.144 0.631 38.241 1.00 68.56 85 GLN A O 1
ATOM 717 N N . ASN A 1 86 ? -10.189 1.970 36.444 1.00 62.19 86 ASN A N 1
ATOM 718 C CA . ASN A 1 86 ? -11.237 2.867 36.947 1.00 62.19 86 ASN A CA 1
ATOM 719 C C . ASN A 1 86 ? -12.666 2.325 36.737 1.00 62.19 86 ASN A C 1
ATOM 721 O O . ASN A 1 86 ? -13.619 2.884 37.279 1.00 62.19 86 ASN A O 1
ATOM 725 N N . GLY A 1 87 ? -12.830 1.247 35.964 1.00 59.47 87 GLY A N 1
ATOM 726 C CA . GLY A 1 87 ? -14.117 0.616 35.666 1.00 59.47 87 GLY A CA 1
ATOM 727 C C . GLY A 1 87 ? -14.571 -0.466 36.653 1.00 59.47 87 GLY A C 1
ATOM 728 O O . GLY A 1 87 ? -15.604 -1.083 36.400 1.00 59.47 87 GLY A O 1
ATOM 729 N N . LEU A 1 88 ? -13.830 -0.730 37.739 1.00 57.25 88 LEU A N 1
ATOM 730 C CA . LEU A 1 88 ? -14.068 -1.910 38.586 1.00 57.25 88 LEU A CA 1
ATOM 731 C C . LEU A 1 88 ? -14.860 -1.713 39.882 1.00 57.25 88 LEU A C 1
ATOM 733 O O . LEU A 1 88 ? -15.267 -2.725 40.431 1.00 57.25 88 LEU A O 1
ATOM 737 N N . ASP A 1 89 ? -15.193 -0.502 40.330 1.00 57.75 89 ASP A N 1
ATOM 738 C CA . ASP A 1 89 ? -16.099 -0.345 41.480 1.00 57.75 89 ASP A CA 1
ATOM 739 C C . ASP A 1 89 ? -17.097 0.794 41.245 1.00 57.75 89 ASP A C 1
ATOM 741 O O . ASP A 1 89 ? -16.870 1.955 41.590 1.00 57.75 89 ASP A O 1
ATOM 745 N N . GLY A 1 90 ? -18.256 0.452 40.676 1.00 55.09 90 GLY A N 1
ATOM 746 C CA . GLY A 1 90 ? -19.452 1.240 40.956 1.00 55.09 90 GLY A CA 1
ATOM 747 C C . GLY A 1 90 ? -19.724 1.167 42.464 1.00 55.09 90 GLY A C 1
ATOM 748 O O . GLY A 1 90 ? -19.555 0.089 43.042 1.00 55.09 90 GLY A O 1
ATOM 749 N N . PRO A 1 91 ? -20.122 2.263 43.137 1.00 56.59 91 PRO A N 1
ATOM 750 C CA . PRO A 1 91 ? -20.494 2.180 44.543 1.00 56.59 91 PRO A CA 1
ATOM 751 C C . PRO A 1 91 ? -21.545 1.079 44.699 1.00 56.59 91 PRO A C 1
ATOM 753 O O . PRO A 1 91 ? -22.496 1.027 43.913 1.00 56.59 91 PRO A O 1
ATOM 756 N N . ARG A 1 92 ? -21.365 0.183 45.680 1.00 56.25 92 ARG A N 1
ATOM 757 C CA . ARG A 1 92 ? -22.398 -0.793 46.046 1.00 56.25 92 ARG A CA 1
ATOM 758 C C . ARG A 1 92 ? -23.695 -0.009 46.222 1.00 56.25 92 ARG A C 1
ATOM 760 O O . ARG A 1 92 ? -23.751 0.858 47.092 1.00 56.25 92 ARG A O 1
ATOM 767 N N . GLY A 1 93 ? -24.677 -0.266 45.357 1.00 54.28 93 GLY A N 1
ATOM 768 C CA . GLY A 1 93 ? -25.987 0.364 45.471 1.00 54.28 93 GLY A CA 1
ATOM 769 C C . GLY A 1 93 ? -26.502 0.148 46.887 1.00 54.28 93 GLY A C 1
ATOM 770 O O . GLY A 1 93 ? -26.341 -0.947 47.430 1.00 54.28 93 GLY A O 1
ATOM 771 N N . GLU A 1 94 ? -27.038 1.197 47.507 1.00 56.97 94 GLU A N 1
ATOM 772 C CA . GLU A 1 94 ? -27.698 1.058 48.802 1.00 56.97 94 GLU A CA 1
ATOM 773 C C . GLU A 1 94 ? -28.781 -0.021 48.667 1.00 56.97 94 GLU A C 1
ATOM 775 O O . GLU A 1 94 ? -29.533 -0.019 47.688 1.00 56.97 94 GLU A O 1
ATOM 780 N N . ASP A 1 95 ? -28.812 -0.975 49.603 1.00 58.47 95 ASP A N 1
ATOM 781 C CA . ASP A 1 95 ? -29.805 -2.048 49.583 1.00 58.47 95 ASP A CA 1
ATOM 782 C C . ASP A 1 95 ? -31.204 -1.406 49.550 1.00 58.47 95 ASP A C 1
ATOM 784 O O . ASP A 1 95 ? -31.575 -0.626 50.432 1.00 58.47 95 ASP A O 1
ATOM 788 N N . GLY A 1 96 ? -31.963 -1.679 48.486 1.00 51.91 96 GLY A N 1
ATOM 789 C CA . GLY A 1 96 ? -33.286 -1.095 48.294 1.00 51.91 96 GLY A CA 1
ATOM 790 C C . GLY A 1 96 ? -34.257 -1.583 49.367 1.00 51.91 96 GLY A C 1
ATOM 791 O O . GLY A 1 96 ? -34.301 -2.773 49.674 1.00 51.91 96 GLY A O 1
ATOM 792 N N . VAL A 1 97 ? -35.060 -0.675 49.925 1.00 56.91 97 VAL A N 1
ATOM 793 C CA . VAL A 1 97 ? -36.193 -1.057 50.778 1.00 56.91 97 VAL A CA 1
ATOM 794 C C . VAL A 1 97 ? -37.178 -1.899 49.962 1.00 56.91 97 VAL A C 1
ATOM 796 O O . VAL A 1 97 ? -37.621 -1.475 48.895 1.00 56.91 97 VAL A O 1
ATOM 799 N N . GLU A 1 98 ? -37.496 -3.102 50.446 1.00 51.94 98 GLU A N 1
ATOM 800 C CA . GLU A 1 98 ? -38.442 -4.009 49.792 1.00 51.94 98 GLU A CA 1
ATOM 801 C C . GLU A 1 98 ? -39.818 -3.331 49.692 1.00 51.94 98 GLU A C 1
ATOM 803 O O . GLU A 1 98 ? -40.438 -2.975 50.698 1.00 51.94 98 GLU A O 1
ATOM 808 N N . GLY A 1 99 ? -40.251 -3.067 48.457 1.00 53.34 99 GLY A N 1
ATOM 809 C CA . GLY A 1 99 ? -41.531 -2.431 48.158 1.00 53.34 99 GLY A CA 1
ATOM 810 C C . GLY A 1 99 ? -42.673 -3.451 48.129 1.00 53.34 99 GLY A C 1
ATOM 811 O O . GLY A 1 99 ? -42.437 -4.612 47.796 1.00 53.34 99 GLY A O 1
ATOM 812 N N . PRO A 1 100 ? -43.913 -3.048 48.460 1.00 52.31 100 PRO A N 1
ATOM 813 C CA . PRO A 1 100 ? -45.050 -3.959 48.459 1.00 52.31 100 PRO A CA 1
ATOM 814 C C . PRO A 1 100 ? -45.362 -4.455 47.041 1.00 52.31 100 PRO A C 1
ATOM 816 O O . PRO A 1 100 ? -45.393 -3.671 46.091 1.00 52.31 100 PRO A O 1
ATOM 819 N N . GLU A 1 101 ? -45.605 -5.760 46.929 1.00 55.94 101 GLU A N 1
ATOM 820 C CA . GLU A 1 101 ? -45.956 -6.457 45.690 1.00 55.94 101 GLU A CA 1
ATOM 821 C C . GLU A 1 101 ? -47.219 -5.859 45.050 1.00 55.94 101 GLU A C 1
ATOM 823 O O . GLU A 1 101 ? -48.214 -5.586 45.729 1.00 55.94 101 GLU A O 1
ATOM 828 N N . GLY A 1 102 ? -47.185 -5.654 43.733 1.00 54.12 102 GLY A N 1
ATOM 829 C CA . GLY A 1 102 ? -48.333 -5.183 42.970 1.00 54.12 102 GLY A CA 1
ATOM 830 C C . GLY A 1 102 ? -48.357 -5.793 41.575 1.00 54.12 102 GLY A C 1
ATOM 831 O O . GLY A 1 102 ? -47.445 -5.555 40.791 1.00 54.12 102 GLY A O 1
ATOM 832 N N . ASP A 1 103 ? -49.438 -6.501 41.252 1.00 50.69 103 ASP A N 1
ATOM 833 C CA . ASP A 1 103 ? -49.737 -6.988 39.901 1.00 50.69 103 ASP A CA 1
ATOM 834 C C . ASP A 1 103 ? -50.944 -6.209 39.372 1.00 50.69 103 ASP A C 1
ATOM 836 O O . ASP A 1 103 ? -51.979 -6.182 40.052 1.00 50.69 103 ASP A O 1
ATOM 840 N N . PRO A 1 104 ? -50.885 -5.565 38.188 1.00 54.41 104 PRO A N 1
ATOM 841 C CA . PRO A 1 104 ? -51.085 -6.333 36.953 1.00 54.41 104 PRO A CA 1
ATOM 842 C C . PRO A 1 104 ? -50.442 -5.781 35.654 1.00 54.41 104 PRO A C 1
ATOM 844 O O . PRO A 1 104 ? -50.221 -4.585 35.483 1.00 54.41 104 PRO A O 1
ATOM 847 N N . GLY A 1 105 ? -50.336 -6.685 34.669 1.00 48.28 105 GLY A N 1
ATOM 848 C CA . GLY A 1 105 ? -50.331 -6.416 33.222 1.00 48.28 105 GLY A CA 1
ATOM 849 C C . GLY A 1 105 ? -48.976 -6.082 32.596 1.00 48.28 105 GLY A C 1
ATOM 850 O O . GLY A 1 105 ? -48.513 -4.952 32.695 1.00 48.28 105 GLY A O 1
ATOM 851 N N . GLN A 1 106 ? -48.384 -7.038 31.868 1.00 48.84 106 GLN A N 1
ATOM 852 C CA . GLN A 1 106 ? -47.176 -6.796 31.069 1.00 48.84 106 GLN A CA 1
ATOM 853 C C . GLN A 1 106 ? -47.442 -5.721 29.998 1.00 48.84 106 GLN A C 1
ATOM 855 O O . GLN A 1 106 ? -48.337 -5.901 29.166 1.00 48.84 106 GLN A O 1
ATOM 860 N N . PRO A 1 107 ? -46.676 -4.616 29.980 1.00 58.22 107 PRO A N 1
ATOM 861 C CA . PRO A 1 107 ? -46.651 -3.715 28.837 1.00 58.22 107 PRO A CA 1
ATOM 862 C C . PRO A 1 107 ? -46.128 -4.471 27.609 1.00 58.22 107 PRO A C 1
ATOM 864 O O . PRO A 1 107 ? -45.182 -5.247 27.729 1.00 58.22 107 PRO A O 1
ATOM 867 N N . GLY A 1 108 ? -46.755 -4.258 26.447 1.00 55.66 108 GLY A N 1
ATOM 868 C CA . GLY A 1 108 ? -46.386 -4.940 25.204 1.00 55.66 108 GLY A CA 1
ATOM 869 C C . GLY A 1 108 ? -44.917 -4.738 24.831 1.00 55.66 108 GLY A C 1
ATOM 870 O O . GLY A 1 108 ? -44.331 -3.700 25.150 1.00 55.66 108 GLY A O 1
ATOM 871 N N . ASP A 1 109 ? -44.348 -5.730 24.147 1.00 55.69 109 ASP A N 1
ATOM 872 C CA . ASP A 1 109 ? -42.940 -5.736 23.755 1.00 55.69 109 ASP A CA 1
ATOM 873 C C . ASP A 1 109 ? -42.565 -4.425 23.049 1.00 55.69 109 ASP A C 1
ATOM 875 O O . ASP A 1 109 ? -43.149 -4.050 22.025 1.00 55.69 109 ASP A O 1
ATOM 879 N N . GLN A 1 110 ? -41.574 -3.710 23.588 1.00 53.56 110 GLN A N 1
ATOM 880 C CA . GLN A 1 110 ? -40.926 -2.648 22.829 1.00 53.56 110 GLN A CA 1
ATOM 881 C C . GLN A 1 110 ? -40.282 -3.283 21.596 1.00 53.56 110 GLN A C 1
ATOM 883 O O . GLN A 1 110 ? -39.497 -4.226 21.708 1.00 53.56 110 GLN A O 1
ATOM 888 N N . GLY A 1 111 ? -40.610 -2.751 20.415 1.00 50.38 111 GLY A N 1
ATOM 889 C CA . GLY A 1 111 ? -39.928 -3.113 19.176 1.00 50.38 111 GLY A CA 1
ATOM 890 C C . GLY A 1 111 ? -38.407 -2.961 19.321 1.00 50.38 111 GLY A C 1
ATOM 891 O O . GLY A 1 111 ? -37.947 -2.189 20.170 1.00 50.38 111 GLY A O 1
ATOM 892 N N . PRO A 1 112 ? -37.615 -3.692 18.518 1.00 51.34 112 PRO A N 1
ATOM 893 C CA . PRO A 1 112 ? -36.168 -3.734 18.673 1.00 51.34 112 PRO A CA 1
ATOM 894 C C . PRO A 1 112 ? -35.589 -2.313 18.710 1.00 51.34 112 PRO A C 1
ATOM 896 O O . PRO A 1 112 ? -36.010 -1.465 17.914 1.00 51.34 112 PRO A O 1
ATOM 899 N N . PRO A 1 113 ? -34.641 -2.029 19.620 1.00 52.34 113 PRO A N 1
ATOM 900 C CA . PRO A 1 113 ? -34.078 -0.697 19.758 1.00 52.34 113 PRO A CA 1
ATOM 901 C C . PRO A 1 113 ? -33.513 -0.235 18.414 1.00 52.34 113 PRO A C 1
ATOM 903 O O . PRO A 1 113 ? -32.767 -0.956 17.744 1.00 52.34 113 PRO A O 1
ATOM 906 N N . GLY A 1 114 ? -33.882 0.981 18.006 1.00 49.03 114 GLY A N 1
ATOM 907 C CA . GLY A 1 114 ? -33.308 1.615 16.827 1.00 49.03 114 GLY A CA 1
ATOM 908 C C . GLY A 1 114 ? -31.789 1.661 16.969 1.00 49.03 114 GLY A C 1
ATOM 909 O O . GLY A 1 114 ? -31.278 2.189 17.955 1.00 49.03 114 GLY A O 1
ATOM 910 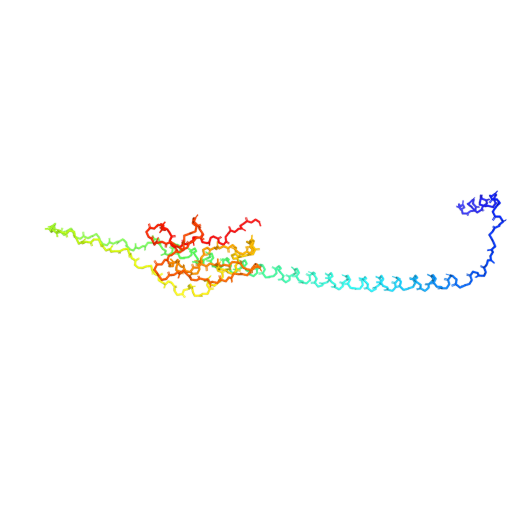N N . LYS A 1 115 ? -31.068 1.080 16.001 1.00 48.56 115 LYS A N 1
ATOM 911 C CA . LYS A 1 115 ? -29.599 1.058 15.983 1.00 48.56 115 LYS A CA 1
ATOM 912 C C . LYS A 1 115 ? -29.068 2.472 16.225 1.00 48.56 115 LYS A C 1
ATOM 914 O O . LYS A 1 115 ? -29.426 3.397 15.490 1.00 48.56 115 LYS A O 1
ATOM 919 N N . CYS A 1 116 ? -28.204 2.630 17.227 1.00 38.16 116 CYS A N 1
ATOM 920 C CA . CYS A 1 116 ? -27.441 3.853 17.435 1.00 38.16 116 CYS A CA 1
ATOM 921 C C . CYS A 1 116 ? -26.732 4.204 16.121 1.00 38.16 116 CYS A C 1
ATOM 923 O O . CYS A 1 116 ? -25.851 3.471 15.674 1.00 38.16 116 CYS A O 1
ATOM 925 N N . ARG A 1 117 ? -27.127 5.303 15.470 1.00 50.25 117 ARG A N 1
ATOM 926 C CA . ARG A 1 117 ? -26.352 5.853 14.355 1.00 50.25 117 ARG A CA 1
ATOM 927 C C . ARG A 1 117 ? -25.107 6.506 14.948 1.00 50.25 117 ARG A C 1
ATOM 929 O O . ARG A 1 117 ? -25.152 7.670 15.340 1.00 50.25 117 ARG A O 1
ATOM 936 N N . ASP A 1 118 ? -24.022 5.739 15.047 1.00 40.88 118 ASP A N 1
ATOM 937 C CA . ASP A 1 118 ? -22.697 6.291 15.318 1.00 40.88 118 ASP A CA 1
ATOM 938 C C . ASP A 1 118 ? -22.347 7.276 14.189 1.00 40.88 118 ASP A C 1
ATOM 940 O O . ASP A 1 118 ? -22.369 6.942 13.001 1.00 40.88 118 ASP A O 1
ATOM 944 N N . LYS A 1 119 ? -22.050 8.522 14.568 1.00 47.31 119 LYS A N 1
ATOM 945 C CA . LYS A 1 119 ? -21.612 9.581 13.653 1.00 47.31 119 LYS A CA 1
ATOM 946 C C . LYS A 1 119 ? -20.196 9.340 13.104 1.00 47.31 119 LYS A C 1
ATOM 948 O O . LYS A 1 119 ? -19.753 10.126 12.273 1.00 47.31 119 LYS A O 1
ATOM 953 N N . ARG A 1 120 ? -19.511 8.256 13.494 1.00 45.72 120 ARG A N 1
ATOM 954 C CA . ARG A 1 120 ? -18.231 7.813 12.912 1.00 45.72 120 ARG A CA 1
ATOM 955 C C . ARG A 1 120 ? -18.337 6.977 11.629 1.00 45.72 120 ARG A C 1
ATOM 957 O O . ARG A 1 120 ? -17.311 6.693 11.034 1.00 45.72 120 ARG A O 1
ATOM 964 N N . MET A 1 121 ? -19.532 6.652 11.125 1.00 46.03 121 MET A N 1
ATOM 965 C CA . MET A 1 121 ? -19.672 5.809 9.918 1.00 46.03 121 MET A CA 1
ATOM 966 C C . MET A 1 121 ? -19.853 6.560 8.583 1.00 46.03 121 MET A C 1
ATOM 968 O O . MET A 1 121 ? -20.347 5.968 7.625 1.00 46.03 121 MET A O 1
ATOM 972 N N . ILE A 1 122 ? -19.508 7.848 8.472 1.00 51.03 122 ILE A N 1
ATOM 973 C CA . ILE A 1 122 ? -19.636 8.560 7.179 1.00 51.03 122 ILE A CA 1
ATOM 974 C C . ILE A 1 122 ? -18.402 8.346 6.285 1.00 51.03 122 ILE A C 1
ATOM 976 O O . ILE A 1 122 ? -18.535 8.358 5.066 1.00 51.03 122 ILE A O 1
ATOM 980 N N . GLU A 1 123 ? -17.234 8.049 6.858 1.00 49.00 123 GLU A N 1
ATOM 981 C CA . GLU A 1 123 ? -15.985 7.920 6.086 1.00 49.00 123 GLU A CA 1
ATOM 982 C C . GLU A 1 123 ? -15.547 6.457 5.858 1.00 49.00 123 GLU A C 1
ATOM 984 O O . GLU A 1 123 ? -14.888 6.151 4.870 1.00 49.00 123 GLU A O 1
ATOM 989 N N . GLU A 1 124 ? -16.008 5.514 6.688 1.00 53.09 124 GLU A N 1
ATOM 990 C CA . GLU A 1 124 ? -15.685 4.078 6.578 1.00 53.09 124 GLU A CA 1
ATOM 991 C C . GLU A 1 124 ? -16.564 3.332 5.550 1.00 53.09 124 GLU A C 1
ATOM 993 O O . GLU A 1 124 ? -16.146 2.358 4.924 1.00 53.09 124 GLU A O 1
ATOM 998 N N . LYS A 1 125 ? -17.780 3.833 5.292 1.00 53.16 125 LYS A N 1
ATOM 999 C CA . LYS A 1 125 ? -18.752 3.194 4.387 1.00 53.16 125 LYS A CA 1
ATOM 1000 C C . LYS A 1 125 ? -18.382 3.276 2.906 1.00 53.16 125 LYS A C 1
ATOM 1002 O O . LYS A 1 125 ? -18.776 2.403 2.141 1.00 53.16 125 LYS A O 1
ATOM 1007 N N . ALA A 1 126 ? -17.615 4.284 2.495 1.00 53.22 126 ALA A N 1
ATOM 1008 C CA . ALA A 1 126 ? -17.114 4.373 1.122 1.00 53.22 126 ALA A CA 1
ATOM 1009 C C . ALA A 1 126 ? -15.961 3.379 0.863 1.00 53.22 126 ALA A C 1
ATOM 1011 O O . ALA A 1 126 ? -15.809 2.871 -0.249 1.00 53.22 126 ALA A O 1
ATOM 1012 N N . ILE A 1 127 ? -15.181 3.048 1.898 1.00 57.47 127 ILE A N 1
ATOM 1013 C CA . ILE A 1 127 ? -14.021 2.149 1.801 1.00 57.47 127 ILE A CA 1
ATOM 1014 C C . ILE A 1 127 ? -14.472 0.693 1.608 1.00 57.47 127 ILE A C 1
ATOM 1016 O O . ILE A 1 127 ? -13.866 -0.030 0.818 1.00 57.47 127 ILE A O 1
ATOM 1020 N N . ALA A 1 128 ? -15.589 0.290 2.227 1.00 60.28 128 ALA A N 1
ATOM 1021 C CA . ALA A 1 128 ? -16.119 -1.076 2.151 1.00 60.28 128 ALA A CA 1
ATOM 1022 C C . ALA A 1 128 ? -16.432 -1.556 0.720 1.00 60.28 128 ALA A C 1
ATOM 1024 O O . ALA A 1 128 ? -16.220 -2.723 0.402 1.00 60.28 128 ALA A O 1
ATOM 1025 N N . ASN A 1 129 ? -16.865 -0.658 -0.169 1.00 66.25 129 ASN A N 1
ATOM 1026 C CA . ASN A 1 129 ? -17.167 -1.015 -1.559 1.00 66.25 129 ASN A CA 1
ATOM 1027 C C . ASN A 1 129 ? -15.956 -0.873 -2.491 1.00 66.25 129 ASN A C 1
ATOM 1029 O O . ASN A 1 129 ? -15.936 -1.478 -3.560 1.00 66.25 129 ASN A O 1
ATOM 1033 N N . THR A 1 130 ? -14.947 -0.084 -2.102 1.00 64.81 130 THR A N 1
ATOM 1034 C CA . THR A 1 130 ? -13.817 0.296 -2.971 1.00 64.81 130 THR A CA 1
ATOM 1035 C C . THR A 1 130 ? -12.931 -0.902 -3.335 1.00 64.81 130 THR A C 1
ATOM 1037 O O . THR A 1 130 ? -12.358 -0.934 -4.421 1.00 64.81 130 THR A O 1
ATOM 1040 N N . HIS A 1 131 ? -12.870 -1.926 -2.479 1.00 71.62 131 HIS A N 1
ATOM 1041 C CA . HIS A 1 131 ? -12.090 -3.144 -2.730 1.00 71.62 131 HIS A CA 1
ATOM 1042 C C . HIS A 1 131 ? -12.917 -4.350 -3.203 1.00 71.62 131 HIS A C 1
ATOM 1044 O O . HIS A 1 131 ? -12.340 -5.395 -3.493 1.00 71.62 131 HIS A O 1
ATOM 1050 N N . ALA A 1 132 ? -14.240 -4.216 -3.348 1.00 74.38 132 ALA A N 1
ATOM 1051 C CA . ALA A 1 132 ? -15.133 -5.341 -3.646 1.00 74.38 132 ALA A CA 1
ATOM 1052 C C . ALA A 1 132 ? -14.839 -6.024 -5.001 1.00 74.38 132 ALA A C 1
ATOM 1054 O O . ALA A 1 132 ? -14.995 -7.235 -5.147 1.00 74.38 132 ALA A O 1
ATOM 1055 N N . CYS A 1 133 ? -14.377 -5.259 -5.995 1.00 81.44 133 CYS A N 1
ATOM 1056 C CA . CYS A 1 133 ? -14.211 -5.746 -7.367 1.00 81.44 133 CYS A CA 1
ATOM 1057 C C . CYS A 1 133 ? -12.771 -6.107 -7.757 1.00 81.44 133 CYS A C 1
ATOM 1059 O O . CYS A 1 133 ? -12.545 -6.542 -8.881 1.00 81.44 133 CYS A O 1
ATOM 1061 N N . VAL A 1 134 ? -11.789 -5.966 -6.857 1.00 82.19 134 VAL A N 1
ATOM 1062 C CA . VAL A 1 134 ? -10.360 -6.154 -7.189 1.00 82.19 134 VAL A CA 1
ATOM 1063 C C . VAL A 1 134 ? -10.036 -7.595 -7.617 1.00 82.19 134 VAL A C 1
ATOM 1065 O O . VAL A 1 134 ? -9.132 -7.803 -8.425 1.00 82.19 134 VAL A O 1
ATOM 1068 N N . SER A 1 135 ? -10.790 -8.579 -7.124 1.00 77.50 135 SER A N 1
ATOM 1069 C CA . SER A 1 135 ? -10.645 -10.009 -7.435 1.00 77.50 135 SER A CA 1
ATOM 1070 C C . SER A 1 135 ? -11.875 -10.622 -8.124 1.00 77.50 135 SER A C 1
ATOM 1072 O O . SER A 1 135 ? -11.955 -11.844 -8.253 1.00 77.50 135 SER A O 1
ATOM 1074 N N . SER A 1 136 ? -12.815 -9.794 -8.591 1.00 78.25 136 SER A N 1
ATOM 1075 C CA . SER A 1 136 ? -14.093 -10.246 -9.156 1.00 78.25 136 SER A CA 1
ATOM 1076 C C . SER A 1 136 ? -14.138 -10.037 -10.678 1.00 78.25 136 SER A C 1
ATOM 1078 O O . SER A 1 136 ? -13.777 -8.956 -11.145 1.00 78.25 136 SER A O 1
ATOM 1080 N N . PRO A 1 137 ? -14.596 -11.023 -11.477 1.00 82.56 137 PRO A N 1
ATOM 1081 C CA . PRO A 1 137 ? -14.808 -10.848 -12.915 1.00 82.56 137 PRO A CA 1
ATOM 1082 C C . PRO A 1 137 ? -15.784 -9.709 -13.250 1.00 82.56 137 PRO A C 1
ATOM 1084 O O . PRO A 1 137 ? -16.693 -9.407 -12.473 1.00 82.56 137 PRO A O 1
ATOM 1087 N N . SER A 1 138 ? -15.646 -9.126 -14.442 1.00 84.62 138 SER A N 1
ATOM 1088 C CA . SER A 1 138 ? -16.612 -8.154 -14.973 1.00 84.62 138 SER A CA 1
ATOM 1089 C C . SER A 1 138 ? -18.013 -8.781 -15.090 1.00 84.62 138 SER A C 1
ATOM 1091 O O . SER A 1 138 ? -18.138 -9.936 -15.504 1.00 84.62 138 SER A O 1
ATOM 1093 N N . GLY A 1 139 ? -19.052 -8.048 -14.689 1.00 81.44 139 GLY A N 1
ATOM 1094 C CA . GLY A 1 139 ? -20.436 -8.526 -14.579 1.00 81.44 139 GLY A CA 1
ATOM 1095 C C . GLY A 1 139 ? -20.767 -9.254 -13.268 1.00 81.44 139 GLY A C 1
ATOM 1096 O O . GLY A 1 139 ? -21.890 -9.727 -13.101 1.00 81.44 139 GLY A O 1
ATOM 1097 N N . THR A 1 140 ? -19.821 -9.358 -12.328 1.00 83.50 140 THR A N 1
ATOM 1098 C CA . THR A 1 140 ? -20.107 -9.902 -10.990 1.00 83.50 140 THR A CA 1
ATOM 1099 C C . THR A 1 140 ? -20.966 -8.917 -10.202 1.00 83.50 140 THR A C 1
ATOM 1101 O O . THR A 1 140 ? -20.629 -7.734 -10.114 1.00 83.50 140 THR A O 1
ATOM 1104 N N . LEU A 1 141 ? -22.043 -9.418 -9.594 1.00 86.25 141 LEU A N 1
ATOM 1105 C CA . LEU A 1 141 ? -22.903 -8.651 -8.701 1.00 86.25 141 LEU A CA 1
ATOM 1106 C C . LEU A 1 141 ? -22.586 -9.000 -7.249 1.00 86.25 141 LEU A C 1
ATOM 1108 O O . LEU A 1 141 ? -22.555 -10.173 -6.880 1.00 86.25 141 LEU A O 1
ATOM 1112 N N . LEU A 1 142 ? -22.341 -7.984 -6.432 1.00 84.06 142 LEU A N 1
ATOM 1113 C CA . LEU A 1 142 ? -21.946 -8.125 -5.040 1.00 84.06 142 LEU A CA 1
ATOM 1114 C C . LEU A 1 142 ? -22.879 -7.321 -4.130 1.00 84.06 142 LEU A C 1
ATOM 1116 O O . LEU A 1 142 ? -23.454 -6.316 -4.548 1.00 84.06 142 LEU A O 1
ATOM 1120 N N . PRO A 1 143 ? -23.018 -7.719 -2.861 1.00 82.06 143 PRO A N 1
ATOM 1121 C CA . PRO A 1 143 ? -23.779 -6.940 -1.896 1.00 82.06 143 PRO A CA 1
ATOM 1122 C C . PRO A 1 143 ? -23.175 -5.548 -1.654 1.00 82.06 143 PRO A C 1
ATOM 1124 O O . PRO A 1 143 ? -21.955 -5.403 -1.575 1.00 82.06 143 PRO A O 1
ATOM 1127 N N . ASN A 1 144 ? -24.019 -4.526 -1.478 1.00 81.25 144 ASN A N 1
ATOM 1128 C CA . ASN A 1 144 ? -23.553 -3.203 -1.064 1.00 81.25 144 ASN A CA 1
ATOM 1129 C C . ASN A 1 144 ? -23.325 -3.156 0.454 1.00 81.25 144 ASN A C 1
ATOM 1131 O O . ASN A 1 144 ? -24.258 -3.231 1.249 1.00 81.25 144 ASN A O 1
ATOM 1135 N N . CYS A 1 145 ? -22.072 -2.971 0.855 1.00 76.25 145 CYS A N 1
ATOM 1136 C CA . CYS A 1 145 ? -21.650 -2.928 2.252 1.00 76.25 145 CYS A CA 1
ATOM 1137 C C . CYS A 1 145 ? -21.887 -1.562 2.912 1.00 76.25 145 CYS A C 1
ATOM 1139 O O . CYS A 1 145 ? -22.008 -1.455 4.133 1.00 76.25 145 CYS A O 1
ATOM 1141 N N . ALA A 1 146 ? -21.957 -0.497 2.111 1.00 74.00 146 ALA A N 1
ATOM 1142 C CA . ALA A 1 146 ? -22.258 0.849 2.591 1.00 74.00 146 ALA A CA 1
ATOM 1143 C C . ALA A 1 146 ? -23.723 0.973 3.049 1.00 74.00 146 ALA A C 1
ATOM 1145 O O . ALA A 1 146 ? -24.045 1.763 3.952 1.00 74.00 146 ALA A O 1
ATOM 1146 N N . ASP A 1 147 ? -24.603 0.170 2.447 1.00 73.69 147 ASP A N 1
ATOM 1147 C CA . ASP A 1 147 ? -26.049 0.259 2.576 1.00 73.69 147 ASP A CA 1
ATOM 1148 C C . ASP A 1 147 ? -26.682 -1.035 3.114 1.00 73.69 147 ASP A C 1
ATOM 1150 O O . ASP A 1 147 ? -27.080 -1.932 2.378 1.00 73.69 147 ASP A O 1
ATOM 1154 N N . CYS A 1 148 ? -26.852 -1.095 4.437 1.00 73.81 148 CYS A N 1
ATOM 1155 C CA . CYS A 1 148 ? -27.537 -2.203 5.110 1.00 73.81 148 CYS A CA 1
ATOM 1156 C C . CYS A 1 148 ? -29.059 -2.269 4.847 1.00 73.81 148 CYS A C 1
ATOM 1158 O O . CYS A 1 148 ? -29.724 -3.137 5.425 1.00 73.81 148 CYS A O 1
ATOM 1160 N N . THR A 1 149 ? -29.647 -1.334 4.087 1.00 78.88 149 THR A N 1
ATOM 1161 C CA . THR A 1 149 ? -31.062 -1.451 3.690 1.00 78.88 149 THR A CA 1
ATOM 1162 C C . THR A 1 149 ? -31.251 -2.552 2.649 1.00 78.88 149 THR A C 1
ATOM 1164 O O . THR A 1 149 ? -32.326 -3.140 2.580 1.00 78.88 149 THR A O 1
ATOM 1167 N N . GLY A 1 150 ? -30.195 -2.875 1.892 1.00 79.31 150 GLY A N 1
ATOM 1168 C CA . GLY A 1 150 ? -30.241 -3.835 0.796 1.00 79.31 150 GLY A CA 1
ATOM 1169 C C . GLY A 1 150 ? -30.900 -3.281 -0.468 1.00 79.31 150 GLY A C 1
ATOM 1170 O O . GLY A 1 150 ? -30.994 -4.004 -1.449 1.00 79.31 150 GLY A O 1
ATOM 1171 N N . GLU A 1 151 ? -31.330 -2.018 -0.498 1.00 86.56 151 GLU A N 1
ATOM 1172 C CA . GLU A 1 151 ? -31.950 -1.403 -1.684 1.00 86.56 151 GLU A CA 1
ATOM 1173 C C . GLU A 1 151 ? -30.946 -1.180 -2.825 1.00 86.56 151 GLU A C 1
ATOM 1175 O O . GLU A 1 151 ? -31.326 -0.863 -3.954 1.00 86.56 151 GLU A O 1
ATOM 1180 N N . THR A 1 152 ? -29.653 -1.339 -2.545 1.00 85.12 152 THR A N 1
ATOM 1181 C CA . THR A 1 152 ? -28.566 -1.173 -3.504 1.00 85.12 152 THR A CA 1
ATOM 1182 C C . THR A 1 152 ? -27.598 -2.356 -3.488 1.00 85.12 152 THR A C 1
ATOM 1184 O O . THR A 1 152 ? -27.441 -3.053 -2.486 1.00 85.12 152 THR A O 1
ATOM 1187 N N . TYR A 1 153 ? -26.930 -2.577 -4.617 1.00 85.44 153 TYR A N 1
ATOM 1188 C CA . TYR A 1 153 ? -25.925 -3.616 -4.840 1.00 85.44 153 TYR A CA 1
ATOM 1189 C C . TYR A 1 153 ? -24.743 -3.047 -5.636 1.00 85.44 153 TYR A C 1
ATOM 1191 O O . TYR A 1 153 ? -24.794 -1.915 -6.121 1.00 85.44 153 TYR A O 1
ATOM 1199 N N . ILE A 1 154 ? -23.652 -3.801 -5.728 1.00 87.88 154 ILE A N 1
ATOM 1200 C CA . ILE A 1 154 ? -22.453 -3.431 -6.481 1.00 87.88 154 ILE A CA 1
ATOM 1201 C C . ILE A 1 154 ? -22.397 -4.268 -7.751 1.00 87.88 154 ILE A C 1
ATOM 1203 O O . ILE A 1 154 ? -22.483 -5.489 -7.697 1.00 87.88 154 ILE A O 1
ATOM 1207 N N . GLU A 1 155 ? -22.184 -3.618 -8.881 1.00 88.38 155 GLU A N 1
ATOM 1208 C CA . GLU A 1 155 ? -21.838 -4.251 -10.144 1.00 88.38 155 GLU A CA 1
ATOM 1209 C C . GLU A 1 155 ? -20.363 -3.978 -10.453 1.00 88.38 155 GLU A C 1
ATOM 1211 O O . GLU A 1 155 ? -19.918 -2.824 -10.480 1.00 88.38 155 GLU A O 1
ATOM 1216 N N . CYS A 1 156 ? -19.596 -5.048 -10.652 1.00 86.81 156 CYS A N 1
ATOM 1217 C CA . CYS A 1 156 ? -18.179 -4.973 -10.975 1.00 86.81 156 CYS A CA 1
ATOM 1218 C C . CYS A 1 156 ? -17.965 -4.870 -12.482 1.00 86.81 156 CYS A C 1
ATOM 1220 O O . CYS A 1 156 ? -18.326 -5.780 -13.221 1.00 86.81 156 CYS A O 1
ATOM 1222 N N . ASN A 1 157 ? -17.296 -3.807 -12.922 1.00 84.75 157 ASN A N 1
ATOM 1223 C CA . ASN A 1 157 ? -16.913 -3.592 -14.314 1.00 84.75 157 ASN A CA 1
ATOM 1224 C C . ASN A 1 157 ? -15.404 -3.351 -14.388 1.00 84.75 157 ASN A C 1
ATOM 1226 O O . ASN A 1 157 ? -14.931 -2.346 -13.866 1.00 84.75 157 ASN A O 1
ATOM 1230 N N . ASP A 1 158 ? -14.648 -4.270 -14.996 1.00 82.56 158 ASP A N 1
ATOM 1231 C CA . ASP A 1 158 ? -13.182 -4.177 -15.145 1.00 82.56 158 ASP A CA 1
ATOM 1232 C C . ASP A 1 158 ? -12.464 -3.752 -13.845 1.00 82.56 158 ASP A C 1
ATOM 1234 O O . ASP A 1 158 ? -11.718 -2.774 -13.797 1.00 82.56 158 ASP A O 1
ATOM 1238 N N . ASN A 1 159 ? -12.736 -4.487 -12.761 1.00 79.00 159 ASN A N 1
ATOM 1239 C CA . ASN A 1 159 ? -12.230 -4.257 -11.401 1.00 79.00 159 ASN A CA 1
ATOM 1240 C C . ASN A 1 159 ? -12.724 -2.964 -10.720 1.00 79.00 159 ASN A C 1
ATOM 1242 O O . ASN A 1 159 ? -12.284 -2.648 -9.613 1.00 79.00 159 ASN A O 1
ATOM 1246 N N . SER A 1 160 ? -13.661 -2.241 -11.334 1.00 83.31 160 SER A N 1
ATOM 1247 C CA . SER A 1 160 ? -14.275 -1.034 -10.783 1.00 83.31 160 SER A CA 1
ATOM 1248 C C . SER A 1 160 ? -15.665 -1.332 -10.201 1.00 83.31 160 SER A C 1
ATOM 1250 O O . SER A 1 160 ? -16.530 -1.834 -10.926 1.00 83.31 160 SER A O 1
ATOM 1252 N N . PRO A 1 161 ? -15.916 -1.034 -8.913 1.00 84.94 161 PRO A N 1
ATOM 1253 C CA . PRO A 1 161 ? -17.240 -1.158 -8.312 1.00 84.94 161 PRO A CA 1
ATOM 1254 C C . PRO A 1 161 ? -18.156 -0.007 -8.744 1.00 84.94 161 PRO A C 1
ATOM 1256 O O . PRO A 1 161 ? -17.807 1.167 -8.619 1.00 84.94 161 PRO A O 1
ATOM 1259 N N . SER A 1 162 ? -19.365 -0.337 -9.191 1.00 87.69 162 SER A N 1
ATOM 1260 C CA . SER A 1 162 ? -20.437 0.625 -9.466 1.00 87.69 162 SER A CA 1
ATOM 1261 C C . SER A 1 162 ? -21.670 0.302 -8.628 1.00 87.69 162 SER A C 1
ATOM 1263 O O . SER A 1 162 ? -22.046 -0.856 -8.507 1.00 87.69 162 SER A O 1
ATOM 1265 N N . VAL A 1 163 ? -22.277 1.308 -7.992 1.00 88.00 163 VAL A N 1
ATOM 1266 C CA . VAL A 1 163 ? -23.473 1.102 -7.162 1.00 88.00 163 VAL A CA 1
ATOM 1267 C C . VAL A 1 163 ? -24.713 1.159 -8.045 1.00 88.00 163 VAL A C 1
ATOM 1269 O O . VAL A 1 163 ? -24.940 2.155 -8.731 1.00 88.00 163 VAL A O 1
ATOM 1272 N N . ALA A 1 164 ? -25.524 0.113 -7.980 1.00 87.62 164 ALA A N 1
ATOM 1273 C CA . ALA A 1 164 ? -26.810 0.003 -8.646 1.00 87.62 164 ALA A CA 1
ATOM 1274 C C . ALA A 1 164 ? -27.935 -0.164 -7.613 1.00 87.62 164 ALA A C 1
ATOM 1276 O O . ALA A 1 164 ? -27.698 -0.576 -6.476 1.00 87.62 164 ALA A O 1
ATOM 1277 N N . SER A 1 165 ? -29.163 0.187 -7.994 1.00 90.25 165 SER A N 1
ATOM 1278 C CA . SER A 1 165 ? -30.338 0.139 -7.116 1.00 90.25 165 SER A CA 1
ATOM 1279 C C . SER A 1 165 ? -31.313 -0.942 -7.560 1.00 90.25 165 SER A C 1
ATOM 1281 O O . SER A 1 165 ? -31.575 -1.104 -8.752 1.00 90.25 165 SER A O 1
ATOM 1283 N N . CYS A 1 166 ? -31.894 -1.639 -6.590 1.00 89.00 166 CYS A N 1
ATOM 1284 C CA . CYS A 1 166 ? -33.040 -2.505 -6.805 1.00 89.00 166 CYS A CA 1
ATOM 1285 C C . CYS A 1 166 ? -34.294 -1.688 -7.157 1.00 89.00 166 CYS A C 1
ATOM 1287 O O . CYS A 1 166 ? -34.392 -0.490 -6.873 1.00 89.00 166 CYS A O 1
ATOM 1289 N N . ALA A 1 167 ? -35.282 -2.342 -7.775 1.00 90.31 167 ALA A N 1
ATOM 1290 C CA . ALA A 1 167 ? -36.592 -1.731 -7.979 1.00 90.31 167 ALA A CA 1
ATOM 1291 C C . ALA A 1 167 ? -37.250 -1.394 -6.628 1.00 90.31 167 ALA A C 1
ATOM 1293 O O . ALA A 1 167 ? -36.980 -2.036 -5.613 1.00 90.31 167 ALA A O 1
ATOM 1294 N N . ALA A 1 168 ? -38.132 -0.392 -6.623 1.00 87.62 168 ALA A N 1
ATOM 1295 C CA . ALA A 1 168 ? -38.751 0.106 -5.398 1.00 87.62 168 ALA A CA 1
ATOM 1296 C C . ALA A 1 168 ? -39.438 -1.020 -4.599 1.00 87.62 168 ALA A C 1
ATOM 1298 O O . ALA A 1 168 ? -40.339 -1.687 -5.107 1.00 87.62 168 ALA A O 1
ATOM 1299 N N . GLY A 1 169 ? -39.018 -1.199 -3.342 1.00 85.94 169 GLY A N 1
ATOM 1300 C CA . GLY A 1 169 ? -39.549 -2.219 -2.431 1.00 85.94 169 GLY A CA 1
ATOM 1301 C C . GLY A 1 169 ? -38.863 -3.589 -2.496 1.00 85.94 169 GLY A C 1
ATOM 1302 O O . GLY A 1 169 ? -39.289 -4.493 -1.778 1.00 85.94 169 GLY A O 1
ATOM 1303 N N . LEU A 1 170 ? -37.822 -3.755 -3.319 1.00 88.06 170 LEU A N 1
ATOM 1304 C CA . LEU A 1 170 ? -36.986 -4.958 -3.354 1.00 88.06 170 LEU A CA 1
ATOM 1305 C C . LEU A 1 170 ? -35.651 -4.728 -2.645 1.00 88.06 170 LEU A C 1
ATOM 1307 O O . LEU A 1 170 ? -35.157 -3.603 -2.569 1.00 88.06 170 LEU A O 1
ATOM 1311 N N . VAL A 1 171 ? -35.054 -5.818 -2.169 1.00 89.50 171 VAL A N 1
ATOM 1312 C CA . VAL A 1 171 ? -33.744 -5.820 -1.513 1.00 89.50 171 VAL A CA 1
ATOM 1313 C C . VAL A 1 171 ? -32.827 -6.868 -2.134 1.00 89.50 171 VAL A C 1
ATOM 1315 O O . VAL A 1 171 ? -33.277 -7.893 -2.641 1.00 89.50 171 VAL A O 1
ATOM 1318 N N . TRP A 1 172 ? -31.525 -6.615 -2.095 1.00 88.31 172 TRP A N 1
ATOM 1319 C CA . TRP A 1 172 ? -30.502 -7.489 -2.641 1.00 88.31 172 TRP A CA 1
ATOM 1320 C C . TRP A 1 172 ? -30.466 -8.838 -1.916 1.00 88.31 172 TRP A C 1
ATOM 1322 O O . TRP A 1 172 ? -30.217 -8.911 -0.710 1.00 88.31 172 TRP A O 1
ATOM 1332 N N . ASN A 1 173 ? -30.656 -9.918 -2.670 1.00 85.81 173 ASN A N 1
ATOM 1333 C CA . ASN A 1 173 ? -30.519 -11.287 -2.205 1.00 85.81 173 ASN A CA 1
ATOM 1334 C C . ASN A 1 173 ? -29.167 -11.857 -2.657 1.00 85.81 173 ASN A C 1
ATOM 1336 O O . ASN A 1 173 ? -29.022 -12.371 -3.765 1.00 85.81 173 ASN A O 1
ATOM 1340 N N . ALA A 1 174 ? -28.175 -11.815 -1.766 1.00 80.25 174 ALA A N 1
ATOM 1341 C CA . ALA A 1 174 ? -26.825 -12.318 -2.035 1.00 80.25 174 ALA A CA 1
ATOM 1342 C C . ALA A 1 174 ? -26.760 -13.834 -2.310 1.00 80.25 174 ALA A C 1
ATOM 1344 O O . ALA A 1 174 ? -25.788 -14.304 -2.890 1.00 80.25 174 ALA A O 1
ATOM 1345 N N . ALA A 1 175 ? -27.770 -14.609 -1.898 1.00 81.19 175 ALA A N 1
ATOM 1346 C CA . ALA A 1 175 ? -27.816 -16.044 -2.177 1.00 81.19 175 ALA A CA 1
ATOM 1347 C C . ALA A 1 175 ? -28.229 -16.340 -3.627 1.00 81.19 175 ALA A C 1
ATOM 1349 O O . ALA A 1 175 ? -27.835 -17.368 -4.177 1.00 81.19 175 ALA A O 1
ATOM 1350 N N . LEU A 1 176 ? -29.014 -15.445 -4.236 1.00 84.00 176 LEU A N 1
ATOM 1351 C CA . LEU A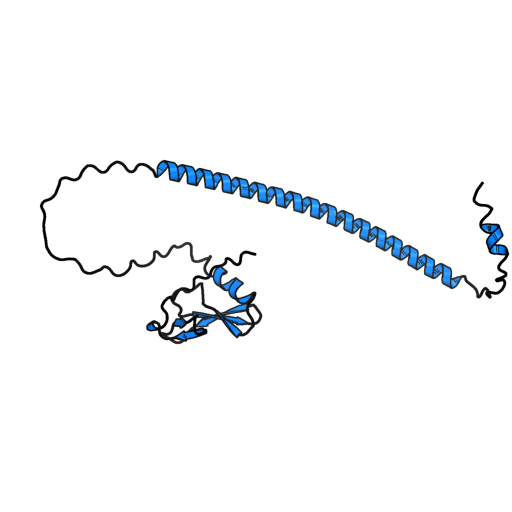 1 176 ? -29.509 -15.570 -5.610 1.00 84.00 176 LEU A CA 1
ATOM 1352 C C . LEU A 1 176 ? -28.808 -14.621 -6.592 1.00 84.00 176 LEU A C 1
ATOM 1354 O O . LEU A 1 176 ? -28.964 -14.782 -7.797 1.00 84.00 176 LEU A O 1
ATOM 1358 N N . ASN A 1 177 ? -28.016 -13.670 -6.086 1.00 86.00 177 ASN A N 1
ATOM 1359 C CA . ASN A 1 177 ? -27.438 -12.564 -6.850 1.00 86.00 177 ASN A CA 1
ATOM 1360 C C . ASN A 1 177 ? -28.500 -11.767 -7.631 1.00 86.00 177 ASN A C 1
ATOM 1362 O O . ASN A 1 177 ? -28.286 -11.399 -8.784 1.00 86.00 177 ASN A O 1
ATOM 1366 N N . GLU A 1 178 ? -29.646 -11.505 -6.997 1.00 89.31 178 GLU A N 1
ATOM 1367 C CA . GLU A 1 178 ? -30.771 -10.778 -7.594 1.00 89.31 178 GLU A CA 1
ATOM 1368 C C . GLU A 1 178 ? -31.520 -9.953 -6.535 1.00 89.31 178 GLU A C 1
ATOM 1370 O O . GLU A 1 178 ? -31.443 -10.233 -5.339 1.00 89.31 178 GLU A O 1
ATOM 1375 N N . CYS A 1 179 ? -32.253 -8.926 -6.962 1.00 89.31 179 CYS A N 1
ATOM 1376 C CA . CYS A 1 179 ? -33.184 -8.202 -6.100 1.00 89.31 179 CYS A CA 1
ATOM 1377 C C . CYS A 1 179 ? -34.452 -9.033 -5.862 1.00 89.31 179 CYS A C 1
ATOM 1379 O O . CYS A 1 179 ? -35.139 -9.411 -6.807 1.00 89.31 179 CYS A O 1
ATOM 1381 N N . ASP A 1 180 ? -34.794 -9.260 -4.600 1.00 91.88 180 ASP A N 1
ATOM 1382 C CA . ASP A 1 180 ? -35.907 -10.113 -4.187 1.00 91.88 180 ASP A CA 1
ATOM 1383 C C . ASP A 1 180 ? -36.764 -9.411 -3.120 1.00 91.88 180 ASP A C 1
ATOM 1385 O O . ASP A 1 180 ? -36.422 -8.348 -2.591 1.00 91.88 180 ASP A O 1
ATOM 1389 N N . HIS A 1 181 ? -37.922 -9.989 -2.816 1.00 88.75 181 HIS A N 1
ATOM 1390 C CA . HIS A 1 181 ? -38.814 -9.476 -1.794 1.00 88.75 181 HIS A CA 1
ATOM 1391 C C . HIS A 1 181 ? -38.154 -9.573 -0.402 1.00 88.75 181 HIS A C 1
ATOM 1393 O O . HIS A 1 181 ? -37.576 -10.612 -0.072 1.00 88.75 181 HIS A O 1
ATOM 1399 N N . PRO A 1 182 ? -38.294 -8.557 0.474 1.00 87.00 182 PRO A N 1
ATOM 1400 C CA . PRO A 1 182 ? -37.652 -8.546 1.793 1.00 87.00 182 PRO A CA 1
ATOM 1401 C C . PRO A 1 182 ? -37.966 -9.754 2.682 1.00 87.00 182 PRO A C 1
ATOM 1403 O O . PRO A 1 182 ? -37.149 -10.134 3.512 1.00 87.00 182 PRO A O 1
ATOM 1406 N N . SER A 1 183 ? -39.122 -10.401 2.499 1.00 87.19 183 SER A N 1
ATOM 1407 C CA . SER A 1 183 ? -39.469 -11.628 3.237 1.00 87.19 183 SER A CA 1
ATOM 1408 C C . SER A 1 183 ? -38.568 -12.825 2.918 1.00 87.19 183 SER A C 1
ATOM 1410 O O . SER A 1 183 ? -38.528 -13.769 3.701 1.00 87.19 183 SER A O 1
ATOM 1412 N N . ASN A 1 184 ? -37.887 -12.806 1.770 1.00 83.62 184 ASN A N 1
ATOM 1413 C CA . ASN A 1 184 ? -37.024 -13.886 1.295 1.00 83.62 184 ASN A CA 1
ATOM 1414 C C . ASN A 1 184 ? -35.553 -13.664 1.689 1.00 83.62 184 ASN A C 1
ATOM 1416 O O . ASN A 1 184 ? -34.722 -14.551 1.498 1.00 83.62 184 ASN A O 1
ATOM 1420 N N . VAL A 1 185 ? -35.229 -12.502 2.270 1.00 82.31 185 VAL A N 1
ATOM 1421 C CA . VAL A 1 185 ? -33.871 -12.108 2.655 1.00 82.31 185 VAL A CA 1
ATOM 1422 C C . VAL A 1 185 ? -33.788 -11.993 4.176 1.00 82.31 185 VAL A C 1
ATOM 1424 O O . VAL A 1 185 ? -34.253 -11.033 4.778 1.00 82.31 185 VAL A O 1
ATOM 1427 N N . ILE A 1 186 ? -33.176 -12.994 4.816 1.00 70.88 186 ILE A N 1
ATOM 1428 C CA . ILE A 1 186 ? -33.084 -13.081 6.286 1.00 70.88 186 ILE A CA 1
ATOM 1429 C C . ILE A 1 186 ? -32.103 -12.036 6.855 1.00 70.88 186 ILE A C 1
ATOM 1431 O O . ILE A 1 186 ? -32.280 -11.577 7.980 1.00 70.88 186 ILE A O 1
ATOM 1435 N N . ASN A 1 187 ? -31.103 -11.614 6.069 1.00 65.38 187 ASN A N 1
ATOM 1436 C CA . ASN A 1 187 ? -30.099 -10.624 6.461 1.00 65.38 187 ASN A CA 1
ATOM 1437 C C . ASN A 1 187 ? -29.907 -9.587 5.348 1.00 65.38 187 ASN A C 1
ATOM 1439 O O . ASN A 1 187 ? -29.354 -9.905 4.300 1.00 65.38 187 ASN A O 1
ATOM 1443 N N . THR A 1 188 ? -30.324 -8.342 5.585 1.00 61.97 188 THR A N 1
ATOM 1444 C CA . THR A 1 188 ? -30.190 -7.247 4.604 1.00 61.97 188 THR A CA 1
ATOM 1445 C C . THR A 1 188 ? -28.853 -6.515 4.688 1.00 61.97 188 THR A C 1
ATOM 1447 O O . THR A 1 188 ? -28.532 -5.744 3.790 1.00 61.97 188 THR A O 1
ATOM 1450 N N . CYS A 1 189 ? -28.069 -6.735 5.754 1.00 62.88 189 CYS A N 1
ATOM 1451 C CA . CYS A 1 189 ? -26.711 -6.208 5.831 1.00 62.88 189 CYS A CA 1
ATOM 1452 C C . CYS A 1 189 ? -25.700 -7.330 5.564 1.00 62.88 189 CYS A C 1
ATOM 1454 O O . CYS A 1 189 ? -25.544 -8.211 6.416 1.00 62.88 189 CYS A O 1
ATOM 1456 N N . PRO A 1 190 ? -25.024 -7.322 4.405 1.00 61.41 190 PRO A N 1
ATOM 1457 C CA . PRO A 1 190 ? -23.923 -8.236 4.156 1.00 61.41 190 PRO A CA 1
ATOM 1458 C C . PRO A 1 190 ? -22.799 -7.923 5.148 1.00 61.41 190 PRO A C 1
ATOM 1460 O O . PRO A 1 190 ? -22.345 -6.783 5.258 1.00 61.41 190 PRO A O 1
ATOM 1463 N N . SER A 1 191 ? -22.349 -8.929 5.898 1.00 56.22 191 SER A N 1
ATOM 1464 C CA . SER A 1 191 ? -21.116 -8.836 6.676 1.00 56.22 191 SER A CA 1
ATOM 1465 C C . SER A 1 191 ? -19.953 -8.808 5.692 1.00 56.22 191 SER A C 1
ATOM 1467 O O . SER A 1 191 ? -19.399 -9.847 5.336 1.00 56.22 191 SER A O 1
ATOM 1469 N N . CYS A 1 192 ? -19.631 -7.624 5.188 1.00 60.22 192 CYS A N 1
ATOM 1470 C CA . CYS A 1 192 ? -18.469 -7.431 4.345 1.00 60.22 192 CYS A CA 1
ATOM 1471 C C . CYS A 1 192 ? -17.234 -7.486 5.231 1.00 60.22 192 CYS A C 1
ATOM 1473 O O . CYS A 1 192 ? -16.773 -6.479 5.760 1.00 60.22 192 CYS A O 1
ATOM 1475 N N . SER A 1 193 ? -16.751 -8.701 5.459 1.00 49.88 193 SER A N 1
ATOM 1476 C CA . SER A 1 193 ? -15.453 -8.949 6.058 1.00 49.88 193 SER A CA 1
ATOM 1477 C C . SER A 1 193 ? -14.390 -8.424 5.093 1.00 49.88 193 SER A C 1
ATOM 1479 O O . SER A 1 193 ? -14.041 -9.098 4.124 1.00 49.88 193 SER A O 1
ATOM 1481 N N . LEU A 1 194 ? -13.877 -7.222 5.361 1.00 48.78 194 LEU A N 1
ATOM 1482 C CA . LEU A 1 194 ? -12.641 -6.680 4.782 1.00 48.78 194 LEU A CA 1
ATOM 1483 C C . LEU A 1 194 ? -11.390 -7.416 5.310 1.00 48.78 194 LEU A C 1
ATOM 1485 O O . LEU A 1 194 ? -10.318 -6.832 5.378 1.00 48.78 194 LEU A O 1
ATOM 1489 N N . ASP A 1 195 ? -11.512 -8.698 5.648 1.00 41.50 195 ASP A N 1
ATOM 1490 C CA . ASP A 1 195 ? -10.414 -9.536 6.115 1.00 41.50 195 ASP A CA 1
ATOM 1491 C C . ASP A 1 195 ? -10.242 -10.687 5.122 1.00 41.50 195 ASP A C 1
ATOM 1493 O O . ASP A 1 195 ? -10.780 -11.782 5.281 1.00 41.50 195 ASP A O 1
ATOM 1497 N N . HIS A 1 196 ? -9.510 -10.414 4.042 1.00 40.09 196 HIS A N 1
ATOM 1498 C CA . HIS A 1 196 ? -8.804 -11.461 3.309 1.00 40.09 196 HIS A CA 1
ATOM 1499 C C . HIS A 1 196 ? -7.347 -11.429 3.780 1.00 40.09 196 HIS A C 1
ATOM 1501 O O . HIS A 1 196 ? -6.470 -10.873 3.123 1.00 40.09 196 HIS A O 1
ATOM 1507 N N . ASP A 1 197 ? -7.131 -11.977 4.978 1.00 38.22 197 ASP A N 1
ATOM 1508 C CA . ASP A 1 197 ? -5.820 -12.403 5.463 1.00 38.22 197 ASP A CA 1
ATOM 1509 C C . ASP A 1 197 ? -5.230 -13.401 4.461 1.00 38.22 197 ASP A C 1
ATOM 1511 O O . ASP A 1 197 ? -5.803 -14.479 4.303 1.00 38.22 197 ASP A O 1
ATOM 1515 N N . HIS A 1 198 ? -4.099 -13.066 3.833 1.00 35.25 198 HIS A N 1
ATOM 1516 C CA . HIS A 1 198 ? -3.039 -13.986 3.387 1.00 35.25 198 HIS A CA 1
ATOM 1517 C C . HIS A 1 198 ? -1.695 -13.248 3.339 1.00 35.25 198 HIS A C 1
ATOM 1519 O O . HIS A 1 198 ? -1.613 -12.194 2.667 1.00 35.25 198 HIS A O 1
#